Protein AF-A0A0R1M5N2-F1 (afdb_monomer_lite)

Structure (mmCIF, N/CA/C/O backbone):
data_AF-A0A0R1M5N2-F1
#
_entry.id   AF-A0A0R1M5N2-F1
#
loop_
_atom_site.group_PDB
_atom_site.id
_atom_site.type_symbol
_atom_site.label_atom_id
_atom_site.label_alt_id
_atom_site.label_comp_id
_atom_site.label_asym_id
_atom_site.label_entity_id
_atom_site.label_seq_id
_atom_site.pdbx_PDB_ins_code
_atom_site.Cartn_x
_atom_site.Cartn_y
_atom_site.Cartn_z
_atom_site.occupancy
_atom_site.B_iso_or_equiv
_atom_site.auth_seq_id
_atom_site.auth_comp_id
_atom_site.auth_asym_id
_atom_site.auth_atom_id
_atom_site.pdbx_PDB_model_num
ATOM 1 N N . MET A 1 1 ? -22.690 -34.678 -8.146 1.00 35.72 1 MET A N 1
ATOM 2 C CA . MET A 1 1 ? -22.312 -33.398 -7.502 1.00 35.72 1 MET A CA 1
ATOM 3 C C . MET A 1 1 ? -20.879 -33.080 -7.907 1.00 35.72 1 MET A C 1
ATOM 5 O O . MET A 1 1 ? -19.996 -33.859 -7.578 1.00 35.72 1 MET A O 1
ATOM 9 N N . LYS A 1 2 ? -20.642 -32.040 -8.720 1.00 37.97 2 LYS A N 1
ATOM 10 C CA . LYS A 1 2 ? -19.282 -31.678 -9.163 1.00 37.97 2 LYS A CA 1
ATOM 11 C C . LYS A 1 2 ? -18.549 -31.004 -8.000 1.00 37.97 2 LYS A C 1
ATOM 13 O O . LYS A 1 2 ? -19.063 -30.036 -7.449 1.00 37.97 2 LYS A O 1
ATOM 18 N N . GLN A 1 3 ? -17.390 -31.534 -7.614 1.00 35.97 3 GLN A N 1
ATOM 19 C CA . GLN A 1 3 ? -16.541 -30.915 -6.599 1.00 35.97 3 GLN A CA 1
ATOM 20 C C . GLN A 1 3 ? -16.002 -29.584 -7.140 1.00 35.97 3 GLN A C 1
ATOM 22 O O . GLN A 1 3 ? -15.322 -29.551 -8.164 1.00 35.97 3 GLN A O 1
ATOM 27 N N . VAL A 1 4 ? -16.352 -28.482 -6.477 1.00 41.47 4 VAL A N 1
ATOM 28 C CA . VAL A 1 4 ? -15.835 -27.142 -6.776 1.00 41.47 4 VAL A CA 1
ATOM 29 C C . VAL A 1 4 ? -14.417 -27.064 -6.210 1.00 41.47 4 VAL A C 1
ATOM 31 O O . VAL A 1 4 ? -14.224 -27.172 -4.999 1.00 41.47 4 VAL A O 1
ATOM 34 N N . THR A 1 5 ? -13.413 -26.923 -7.075 1.00 45.34 5 THR A N 1
ATOM 35 C CA . THR A 1 5 ? -12.003 -26.835 -6.666 1.00 45.34 5 THR A CA 1
ATOM 36 C C . THR A 1 5 ? -11.725 -25.503 -5.963 1.00 45.34 5 THR A C 1
ATOM 38 O O . THR A 1 5 ? -12.330 -24.478 -6.288 1.00 45.34 5 THR A O 1
ATOM 41 N N . LYS A 1 6 ? -10.784 -25.494 -5.010 1.00 48.31 6 LYS A N 1
ATOM 42 C CA . LYS A 1 6 ? -10.410 -24.310 -4.210 1.00 48.31 6 LYS A CA 1
ATOM 43 C C . LYS A 1 6 ? -10.059 -23.094 -5.087 1.00 48.31 6 LYS A C 1
ATOM 45 O O . LYS A 1 6 ? -10.474 -21.983 -4.779 1.00 48.31 6 LYS A O 1
ATOM 50 N N . GLU A 1 7 ? -9.405 -23.312 -6.228 1.00 46.53 7 GLU A N 1
ATOM 51 C CA . GLU A 1 7 ? -9.083 -22.264 -7.211 1.00 46.53 7 GLU A CA 1
ATOM 52 C C . GLU A 1 7 ? -10.315 -21.670 -7.907 1.00 46.53 7 GLU A C 1
ATOM 54 O O . GLU A 1 7 ? -10.409 -20.452 -8.062 1.00 46.53 7 GLU A O 1
ATOM 59 N N . SER A 1 8 ? -11.297 -22.501 -8.275 1.00 45.59 8 SER A N 1
ATOM 60 C CA . SER A 1 8 ? -12.551 -22.014 -8.870 1.00 45.59 8 SER A CA 1
ATOM 61 C C . SER A 1 8 ? -13.369 -21.178 -7.877 1.00 45.59 8 SER A C 1
ATOM 63 O O . SER A 1 8 ? -13.969 -20.172 -8.258 1.00 45.59 8 SER A O 1
ATOM 65 N N . LYS A 1 9 ? -13.308 -21.526 -6.583 1.00 52.38 9 LYS A N 1
ATOM 66 C CA . LYS A 1 9 ? -13.946 -20.767 -5.503 1.00 52.38 9 LYS A CA 1
ATOM 67 C C . LYS A 1 9 ? -13.282 -19.397 -5.318 1.00 52.38 9 LYS A C 1
ATOM 69 O O . LYS A 1 9 ? -13.987 -18.391 -5.349 1.00 52.38 9 LYS A O 1
ATOM 74 N N . VAL A 1 10 ? -11.947 -19.334 -5.245 1.00 52.69 10 VAL A N 1
ATOM 75 C CA . VAL A 1 10 ? -11.174 -18.076 -5.119 1.00 52.69 10 VAL A CA 1
ATOM 76 C C . VAL A 1 10 ? -11.413 -17.129 -6.302 1.00 52.69 10 VAL A C 1
ATOM 78 O O . VAL A 1 10 ? -11.594 -15.928 -6.097 1.00 52.69 10 VAL A O 1
ATOM 81 N N . LYS A 1 11 ? -11.492 -17.655 -7.534 1.00 54.62 11 LYS A N 1
ATOM 82 C CA . LYS A 1 11 ? -11.811 -16.852 -8.731 1.00 54.62 11 LYS A CA 1
ATOM 83 C C . LYS A 1 11 ? -13.235 -16.269 -8.681 1.00 54.62 11 LYS A C 1
ATOM 85 O O . LYS A 1 11 ? -13.453 -15.146 -9.136 1.00 54.62 11 LYS A O 1
ATOM 90 N N . SER A 1 12 ? -14.193 -16.987 -8.082 1.00 55.06 12 SER A N 1
ATOM 91 C CA . SER A 1 12 ? -15.570 -16.496 -7.907 1.00 55.06 12 SER A CA 1
ATOM 92 C C . SER A 1 12 ? -15.685 -15.398 -6.839 1.00 55.06 12 SER A C 1
ATOM 94 O O . SER A 1 12 ? -16.320 -14.379 -7.092 1.00 55.06 12 SER A O 1
ATOM 96 N N . LEU A 1 13 ? -14.985 -15.526 -5.704 1.00 58.25 13 LEU A N 1
ATOM 97 C CA . LEU A 1 13 ? -15.073 -14.583 -4.575 1.00 58.25 13 LEU A CA 1
ATOM 98 C C . LEU A 1 13 ? -14.531 -13.189 -4.942 1.00 58.25 13 LEU A C 1
ATOM 100 O O . LEU A 1 13 ? -15.102 -12.165 -4.572 1.00 58.25 13 LEU A O 1
ATOM 104 N N . ARG A 1 14 ? -13.481 -13.128 -5.773 1.00 61.88 14 ARG A N 1
ATOM 105 C CA . ARG A 1 14 ? -12.928 -11.851 -6.265 1.00 61.88 14 ARG A CA 1
ATOM 106 C C . ARG A 1 14 ? -13.783 -11.168 -7.334 1.00 61.88 14 ARG A C 1
ATOM 108 O O . ARG A 1 14 ? -13.666 -9.958 -7.530 1.00 61.88 14 ARG A O 1
ATOM 115 N N . THR A 1 15 ? -14.684 -11.907 -7.983 1.00 60.75 15 THR A N 1
ATOM 116 C CA . THR A 1 15 ? -15.662 -11.324 -8.915 1.00 60.75 15 THR A CA 1
ATOM 117 C C . THR A 1 15 ? -16.696 -10.474 -8.171 1.00 60.75 15 THR A C 1
ATOM 119 O O . THR A 1 15 ? -17.151 -9.469 -8.715 1.00 60.75 15 THR A O 1
ATOM 122 N N . GLU A 1 16 ? -17.015 -10.804 -6.916 1.00 66.88 16 GLU A N 1
ATOM 123 C CA . GLU A 1 16 ? -17.948 -10.021 -6.093 1.00 66.88 16 GLU A CA 1
ATOM 124 C C . GLU A 1 16 ? -17.355 -8.666 -5.686 1.00 66.88 16 GLU A C 1
ATOM 126 O O . GLU A 1 16 ? -18.028 -7.642 -5.801 1.00 66.88 16 GLU A O 1
ATOM 131 N N . LEU A 1 17 ? -16.055 -8.609 -5.364 1.00 66.69 17 LEU A N 1
ATOM 132 C CA . LEU A 1 17 ? -15.361 -7.336 -5.118 1.00 66.69 17 LEU A CA 1
ATOM 133 C C . LEU A 1 17 ? -15.452 -6.389 -6.323 1.00 66.69 17 LEU A C 1
ATOM 135 O O . LEU A 1 17 ? -15.629 -5.182 -6.155 1.00 66.69 17 LEU A O 1
ATOM 139 N N . ARG A 1 18 ? -15.390 -6.925 -7.549 1.00 67.62 18 ARG A N 1
ATOM 140 C CA . ARG A 1 18 ? -15.559 -6.127 -8.772 1.00 67.62 18 ARG A CA 1
ATOM 141 C C . ARG A 1 18 ? -16.945 -5.478 -8.861 1.00 67.62 18 ARG A C 1
ATOM 143 O O . ARG A 1 18 ? -17.036 -4.374 -9.390 1.00 67.62 18 ARG A O 1
ATOM 150 N N . LYS A 1 19 ? -18.003 -6.137 -8.370 1.00 65.81 19 LYS A N 1
ATOM 151 C CA . LYS A 1 19 ? -19.383 -5.615 -8.422 1.00 65.81 19 LYS A CA 1
ATOM 152 C C . LYS A 1 19 ? -19.610 -4.453 -7.455 1.00 65.81 19 LYS A C 1
ATOM 154 O O . LYS A 1 19 ? -20.351 -3.541 -7.795 1.00 65.81 19 LYS A O 1
ATOM 159 N N . ILE A 1 20 ? -18.949 -4.472 -6.296 1.00 67.56 20 ILE A N 1
ATOM 160 C CA . ILE A 1 20 ? -19.032 -3.412 -5.276 1.00 67.56 20 ILE A CA 1
ATOM 161 C C . ILE A 1 20 ? -18.494 -2.075 -5.824 1.00 67.56 20 ILE A C 1
ATOM 163 O O . ILE A 1 20 ? -19.078 -1.015 -5.606 1.00 67.56 20 ILE A O 1
ATOM 167 N N . GLY A 1 21 ? -17.404 -2.123 -6.598 1.00 62.66 21 GLY A N 1
ATOM 168 C CA . GLY A 1 21 ? -16.805 -0.942 -7.224 1.00 62.66 21 GLY A CA 1
ATOM 169 C C . GLY A 1 21 ? -15.912 -0.112 -6.288 1.00 62.66 21 GLY A C 1
ATOM 170 O O . GLY A 1 21 ? -15.832 -0.333 -5.083 1.00 62.66 21 GLY A O 1
ATOM 171 N N . SER A 1 22 ? -15.171 0.845 -6.858 1.00 71.06 22 SER A N 1
ATOM 172 C CA . SER A 1 22 ? -14.122 1.608 -6.151 1.00 71.06 22 SER A CA 1
ATOM 173 C C . SER A 1 22 ? -14.573 2.944 -5.550 1.00 71.06 22 SER A C 1
ATOM 175 O O . SER A 1 22 ? -13.778 3.621 -4.894 1.00 71.06 22 SER A O 1
ATOM 177 N N . ASN A 1 23 ? -15.814 3.361 -5.809 1.00 71.12 23 ASN A N 1
ATOM 178 C CA . ASN A 1 23 ? -16.264 4.728 -5.529 1.00 71.12 23 ASN A CA 1
ATOM 179 C C . ASN A 1 23 ? -16.641 4.952 -4.059 1.00 71.12 23 ASN A C 1
ATOM 181 O O . ASN A 1 23 ? -16.420 6.046 -3.537 1.00 71.12 23 ASN A O 1
ATOM 185 N N . ALA A 1 24 ? -17.158 3.929 -3.376 1.00 80.06 24 ALA A N 1
ATOM 186 C CA . ALA A 1 24 ? -17.618 4.029 -1.996 1.00 80.06 24 ALA A CA 1
ATOM 187 C C . ALA A 1 24 ? -16.753 3.206 -1.028 1.00 80.06 24 ALA A C 1
ATOM 189 O O . ALA A 1 24 ? -15.968 2.335 -1.412 1.00 80.06 24 ALA A O 1
ATOM 190 N N . ARG A 1 25 ? -16.846 3.558 0.259 1.00 86.88 25 ARG A N 1
ATOM 191 C CA . ARG A 1 25 ? -16.347 2.720 1.353 1.00 86.88 25 ARG A CA 1
ATOM 192 C C . ARG A 1 25 ? -17.470 1.776 1.751 1.00 86.88 25 ARG A C 1
ATOM 194 O O . ARG A 1 25 ? -18.586 2.244 1.947 1.00 86.88 25 ARG A O 1
ATOM 201 N N . HIS A 1 26 ? -17.138 0.505 1.904 1.00 89.94 26 HIS A N 1
ATOM 202 C CA . HIS A 1 26 ? -18.060 -0.523 2.368 1.00 89.94 26 HIS A CA 1
ATOM 203 C C . HIS A 1 26 ? -17.540 -1.112 3.668 1.00 89.94 26 HIS A C 1
ATOM 205 O O . HIS A 1 26 ? -16.327 -1.097 3.917 1.00 89.94 26 HIS A O 1
ATOM 211 N N . THR A 1 27 ? -18.461 -1.600 4.487 1.00 93.19 27 THR A N 1
ATOM 212 C CA . THR A 1 27 ? -18.145 -2.233 5.761 1.00 93.19 27 THR A CA 1
ATOM 213 C C . THR A 1 27 ? -17.872 -3.714 5.536 1.00 93.19 27 THR A C 1
ATOM 215 O O . THR A 1 27 ? -18.605 -4.404 4.831 1.00 93.19 27 THR A O 1
ATOM 218 N N . PHE A 1 28 ? -16.792 -4.190 6.140 1.00 94.38 28 PHE A N 1
ATOM 219 C CA . PHE A 1 28 ? -16.365 -5.578 6.100 1.00 94.38 28 PHE A CA 1
ATOM 220 C C . PHE A 1 28 ? -16.094 -6.074 7.512 1.00 94.38 28 PHE A C 1
ATOM 222 O O . PHE A 1 28 ? -15.796 -5.289 8.417 1.00 94.38 28 PHE A O 1
ATOM 229 N N . THR A 1 29 ? -16.149 -7.389 7.682 1.00 95.88 29 THR A N 1
ATOM 230 C CA . THR A 1 29 ? -15.705 -8.065 8.902 1.00 95.88 29 THR A CA 1
ATOM 231 C C . THR A 1 29 ? -14.598 -9.057 8.585 1.00 95.88 29 THR A C 1
ATOM 233 O O . THR A 1 29 ? -14.529 -9.569 7.471 1.00 95.88 29 THR A O 1
ATOM 236 N N . GLY A 1 30 ? -13.701 -9.305 9.535 1.00 95.62 30 GLY A N 1
ATOM 237 C CA . GLY A 1 30 ? -12.631 -10.288 9.392 1.00 95.62 30 GLY A CA 1
ATOM 238 C C . GLY A 1 30 ? -12.094 -10.750 10.740 1.00 95.62 30 GLY A C 1
ATOM 239 O O . GLY A 1 30 ? -12.126 -10.002 11.713 1.00 95.62 30 GLY A O 1
ATOM 240 N N . ILE A 1 31 ? -11.596 -11.981 10.790 1.00 96.81 31 ILE A N 1
ATOM 241 C CA . ILE A 1 31 ? -11.063 -12.611 12.002 1.00 96.81 31 ILE A CA 1
ATOM 242 C C . ILE A 1 31 ? -9.568 -12.319 12.095 1.00 96.81 31 ILE A C 1
ATOM 244 O O . ILE A 1 31 ? -8.817 -12.635 11.173 1.00 96.81 31 ILE A O 1
ATOM 248 N N . PHE A 1 32 ? -9.110 -11.729 13.192 1.00 97.06 32 PHE A N 1
ATOM 249 C CA . PHE A 1 32 ? -7.691 -11.455 13.380 1.00 97.06 32 PHE A CA 1
ATOM 250 C C . PHE A 1 32 ? -6.897 -12.737 13.660 1.00 97.06 32 PHE A C 1
ATOM 252 O O . PHE A 1 32 ? -7.221 -13.497 14.568 1.00 97.06 32 PHE A O 1
ATOM 259 N N . GLU A 1 33 ? -5.823 -12.959 12.897 1.00 96.25 33 GLU A N 1
ATOM 260 C CA . GLU A 1 33 ? -4.951 -14.131 13.052 1.00 96.25 33 GLU A CA 1
ATOM 261 C C . GLU A 1 33 ? -3.600 -13.772 13.676 1.00 96.25 33 GLU A C 1
ATOM 263 O O . GLU A 1 33 ? -3.196 -14.368 14.675 1.00 96.25 33 GLU A O 1
ATOM 268 N N . LYS A 1 34 ? -2.867 -12.831 13.064 1.00 95.75 34 LYS A N 1
ATOM 269 C CA . LYS A 1 34 ? -1.527 -12.424 13.517 1.00 95.75 34 LYS A CA 1
ATOM 270 C C . LYS A 1 34 ? -1.073 -11.097 12.922 1.00 95.75 34 LYS A C 1
ATOM 272 O O . LYS A 1 34 ? -1.596 -10.645 11.903 1.00 95.75 34 LYS A O 1
ATOM 277 N N . THR A 1 35 ? -0.049 -10.506 13.528 1.00 96.12 35 THR A N 1
ATOM 278 C CA . THR A 1 35 ? 0.704 -9.383 12.960 1.00 96.12 35 THR A CA 1
ATOM 279 C C . THR A 1 35 ? 1.984 -9.865 12.271 1.00 96.12 35 THR A C 1
ATOM 281 O O . THR A 1 35 ? 2.431 -10.998 12.454 1.00 96.12 35 THR A O 1
ATOM 284 N N . GLY A 1 36 ? 2.559 -9.015 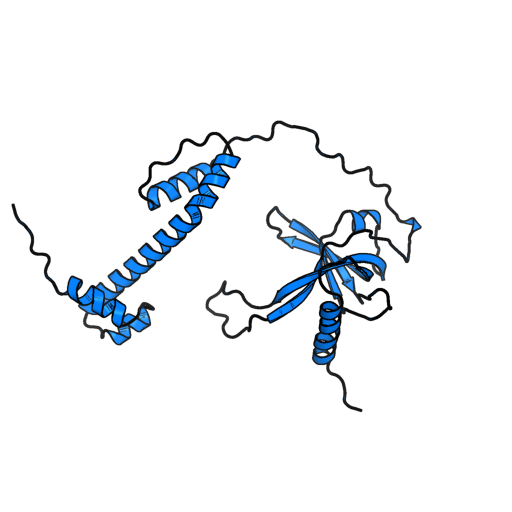11.427 1.00 94.25 36 GLY A N 1
ATOM 285 C CA . GLY A 1 36 ? 3.816 -9.270 10.726 1.00 94.25 36 GLY A CA 1
ATOM 286 C C . GLY A 1 36 ? 4.500 -7.972 10.318 1.00 94.25 36 GLY A C 1
ATOM 287 O O . GLY A 1 36 ? 3.986 -6.887 10.586 1.00 94.25 36 GLY A O 1
ATOM 288 N N . TRP A 1 37 ? 5.625 -8.072 9.619 1.00 93.94 37 TRP A N 1
ATOM 289 C CA . TRP A 1 37 ? 6.396 -6.924 9.140 1.00 93.94 37 TRP A CA 1
ATOM 290 C C . TRP A 1 37 ? 6.704 -7.083 7.656 1.00 93.94 37 TRP A C 1
ATOM 292 O O . TRP A 1 37 ? 6.866 -8.200 7.168 1.00 93.94 37 TRP A O 1
ATOM 302 N N . LYS A 1 38 ? 6.774 -5.962 6.942 1.00 88.88 38 LYS A N 1
ATOM 303 C CA . LYS A 1 38 ? 7.268 -5.905 5.564 1.00 88.88 38 LYS A CA 1
ATOM 304 C C . LYS A 1 38 ? 8.166 -4.695 5.375 1.00 88.88 38 LYS A C 1
ATOM 306 O O . LYS A 1 38 ? 7.972 -3.682 6.049 1.00 88.88 38 LYS A O 1
ATOM 311 N N . ASP A 1 39 ? 9.055 -4.763 4.399 1.00 83.94 39 ASP A N 1
ATOM 312 C CA . ASP A 1 39 ? 9.835 -3.604 3.986 1.00 83.94 39 ASP A CA 1
ATOM 313 C C . ASP A 1 39 ? 8.933 -2.614 3.244 1.00 83.94 39 ASP A C 1
ATOM 315 O O . ASP A 1 39 ? 8.270 -2.936 2.254 1.00 83.94 39 ASP A O 1
ATOM 319 N N . GLY A 1 40 ? 8.838 -1.400 3.777 1.00 79.94 40 GLY A N 1
ATOM 320 C CA . GLY A 1 40 ? 8.200 -0.268 3.127 1.00 79.94 40 GLY A CA 1
ATOM 321 C C . GLY A 1 40 ? 9.239 0.703 2.581 1.00 79.94 40 GLY A C 1
ATOM 322 O O . GLY A 1 40 ? 10.392 0.715 2.998 1.00 79.94 40 GLY A O 1
ATOM 323 N N . TYR A 1 41 ? 8.801 1.592 1.689 1.00 74.06 41 TYR A N 1
ATOM 324 C CA . TYR A 1 41 ? 9.663 2.605 1.066 1.00 74.06 41 TYR A CA 1
ATOM 325 C C . TYR A 1 41 ? 10.422 3.496 2.073 1.00 74.06 41 TYR A C 1
ATOM 327 O O . TYR A 1 41 ? 11.514 3.962 1.780 1.00 74.06 41 TYR A O 1
ATOM 335 N N . ARG A 1 42 ? 9.852 3.734 3.265 1.00 77.88 42 ARG A N 1
ATOM 336 C CA . ARG A 1 42 ? 10.453 4.559 4.334 1.00 77.88 42 ARG A CA 1
ATOM 337 C C . ARG A 1 42 ? 10.957 3.750 5.538 1.00 77.88 42 ARG A C 1
ATOM 339 O O . ARG A 1 42 ? 11.225 4.341 6.576 1.00 77.88 42 ARG A O 1
ATOM 346 N N . GLY A 1 43 ? 11.035 2.425 5.426 1.00 82.00 43 GLY A N 1
ATOM 347 C CA . GLY A 1 43 ? 11.379 1.529 6.532 1.00 82.00 43 GLY A CA 1
ATOM 348 C C . GLY A 1 43 ? 10.338 0.437 6.756 1.00 82.00 43 GLY A C 1
ATOM 349 O O . GLY A 1 43 ? 9.364 0.322 6.006 1.00 82.00 43 GLY A O 1
ATOM 350 N N . SER A 1 44 ? 10.553 -0.383 7.783 1.00 87.50 44 SER A N 1
ATOM 351 C CA . SER A 1 44 ? 9.683 -1.513 8.099 1.00 87.50 44 SER A CA 1
ATOM 352 C C . SER A 1 44 ? 8.273 -1.044 8.477 1.00 87.50 44 SER A C 1
ATOM 354 O O . SER A 1 44 ? 8.069 -0.118 9.259 1.00 87.50 44 SER A O 1
ATOM 356 N N . VAL A 1 45 ? 7.268 -1.685 7.886 1.00 90.25 45 VAL A N 1
ATOM 357 C CA . VAL A 1 45 ? 5.852 -1.393 8.114 1.00 90.25 45 VAL A CA 1
ATOM 358 C C . VAL A 1 45 ? 5.208 -2.611 8.753 1.00 90.25 45 VAL A C 1
ATOM 360 O O . VAL A 1 45 ? 5.223 -3.705 8.182 1.00 90.25 45 VAL A O 1
ATOM 363 N N . GLN A 1 46 ? 4.604 -2.415 9.923 1.00 93.75 46 GLN A N 1
ATOM 364 C CA . GLN A 1 46 ? 3.830 -3.454 10.587 1.00 93.75 46 GLN A CA 1
ATOM 365 C C . GLN A 1 46 ? 2.548 -3.756 9.797 1.00 93.75 46 GLN A C 1
ATOM 367 O O . GLN A 1 46 ? 1.920 -2.880 9.193 1.00 93.75 46 GLN A O 1
ATOM 372 N N . THR A 1 47 ? 2.150 -5.021 9.785 1.00 94.75 47 THR A N 1
ATOM 373 C CA . THR A 1 47 ? 1.005 -5.547 9.039 1.00 94.75 47 THR A CA 1
ATOM 374 C C . THR A 1 47 ? 0.129 -6.425 9.925 1.00 94.75 47 THR A C 1
ATOM 376 O O . THR A 1 47 ? 0.584 -6.942 10.944 1.00 94.75 47 THR A O 1
ATOM 379 N N . ILE A 1 48 ? -1.133 -6.584 9.530 1.00 95.88 48 ILE A N 1
ATOM 380 C CA . ILE A 1 48 ? -2.139 -7.422 10.186 1.00 95.88 48 ILE A CA 1
ATOM 381 C C . ILE A 1 48 ? -2.739 -8.399 9.175 1.00 95.88 48 ILE A C 1
ATOM 383 O O . ILE A 1 48 ? -3.083 -7.995 8.062 1.00 95.88 48 ILE A O 1
ATOM 387 N N . LEU A 1 49 ? -2.858 -9.670 9.558 1.00 95.94 49 LEU A N 1
ATOM 388 C CA . LEU A 1 49 ? -3.541 -10.709 8.795 1.00 95.94 49 LEU A CA 1
ATOM 389 C C . LEU A 1 49 ? -4.949 -10.906 9.344 1.00 95.94 49 LEU A C 1
ATOM 391 O O . LEU A 1 49 ? -5.115 -11.275 10.510 1.00 95.94 49 LEU A O 1
ATOM 395 N N . LEU A 1 50 ? -5.936 -10.706 8.475 1.00 95.75 50 LEU A N 1
ATOM 396 C CA . LEU A 1 50 ? -7.335 -11.010 8.742 1.00 95.75 50 LEU A CA 1
ATOM 397 C C . LEU A 1 50 ? -7.779 -12.197 7.878 1.00 95.75 50 LEU A C 1
ATOM 399 O O . LEU A 1 50 ? -7.397 -12.282 6.710 1.00 95.75 50 LEU A O 1
ATOM 403 N N . LEU A 1 51 ? -8.568 -13.100 8.451 1.00 94.62 51 LEU A N 1
ATOM 404 C CA . LEU A 1 51 ? -9.141 -14.286 7.814 1.00 94.62 51 LEU A CA 1
ATOM 405 C C . LEU A 1 51 ? -10.654 -14.129 7.641 1.00 94.62 51 LEU A C 1
ATOM 407 O O . LEU A 1 51 ? -11.273 -13.320 8.328 1.00 94.62 51 LEU A O 1
ATOM 411 N N . ASP A 1 52 ? -11.235 -14.938 6.755 1.00 92.62 52 ASP A N 1
ATOM 412 C CA . ASP A 1 52 ? -12.682 -15.056 6.534 1.00 92.62 52 ASP A CA 1
ATOM 413 C C . ASP A 1 52 ? -13.361 -13.687 6.360 1.00 92.62 52 ASP A C 1
ATOM 415 O O . ASP A 1 52 ? -14.264 -13.310 7.109 1.00 92.62 52 ASP A O 1
ATOM 419 N N . ILE A 1 53 ? -12.858 -12.900 5.402 1.00 91.62 53 ILE A N 1
ATOM 420 C CA . ILE A 1 53 ? -13.331 -11.532 5.196 1.00 91.62 53 ILE A CA 1
ATOM 421 C C . ILE A 1 53 ? -14.722 -11.577 4.585 1.00 91.62 53 ILE A C 1
ATOM 423 O O . ILE A 1 53 ? -14.887 -12.137 3.499 1.00 91.62 53 ILE A O 1
ATOM 427 N N . LYS A 1 54 ? -15.690 -10.941 5.240 1.00 92.44 54 LYS A N 1
ATOM 428 C CA . LYS A 1 54 ? -17.094 -10.891 4.817 1.00 92.44 54 LYS A CA 1
ATOM 429 C C . LYS A 1 54 ? -17.552 -9.469 4.539 1.00 92.44 54 LYS A C 1
ATOM 431 O O . LYS A 1 54 ? -17.072 -8.533 5.177 1.00 92.44 54 LYS A O 1
ATOM 436 N N . ASP A 1 55 ? -18.467 -9.319 3.589 1.00 90.19 55 ASP A N 1
ATOM 437 C CA . ASP A 1 55 ? -19.168 -8.062 3.319 1.00 90.19 55 ASP A CA 1
ATOM 438 C C . ASP A 1 55 ? -20.299 -7.791 4.332 1.00 90.19 55 ASP A C 1
ATOM 440 O O . ASP A 1 55 ? -20.534 -8.563 5.266 1.00 90.19 55 ASP A O 1
ATOM 444 N N . GLU A 1 56 ? -21.013 -6.683 4.136 1.00 87.81 56 GLU A N 1
ATOM 445 C CA . GLU A 1 56 ? -22.173 -6.271 4.938 1.00 87.81 56 GLU A CA 1
ATOM 446 C C . GLU A 1 56 ? -23.353 -7.260 4.900 1.00 87.81 56 GLU A C 1
ATOM 448 O O . GLU A 1 56 ? -24.207 -7.243 5.784 1.00 87.81 56 GLU A O 1
ATOM 453 N N . HIS A 1 57 ? -23.384 -8.157 3.912 1.00 85.00 57 HIS A N 1
ATOM 454 C CA . HIS A 1 57 ? -24.383 -9.214 3.770 1.00 85.00 57 HIS A CA 1
ATOM 455 C C . HIS A 1 57 ? -23.905 -10.560 4.341 1.00 85.00 57 HIS A C 1
ATOM 457 O O . HIS A 1 57 ? -24.611 -11.563 4.232 1.00 85.00 57 HIS A O 1
ATOM 463 N N . GLY A 1 58 ? -22.712 -10.607 4.945 1.00 83.81 58 GLY A N 1
ATOM 464 C CA . GLY A 1 58 ? -22.113 -11.825 5.489 1.00 83.81 58 GLY A CA 1
ATOM 465 C C . GLY A 1 58 ? -21.520 -12.759 4.429 1.00 83.81 58 GLY A C 1
ATOM 466 O O . GLY A 1 58 ? -21.138 -13.886 4.756 1.00 83.81 58 GLY A O 1
ATOM 467 N N . GLN A 1 59 ? -21.421 -12.322 3.172 1.00 85.81 59 GLN A N 1
ATOM 468 C CA . GLN A 1 59 ? -20.809 -13.098 2.100 1.00 85.81 59 GLN A CA 1
ATOM 469 C C . GLN A 1 59 ? -19.292 -12.998 2.194 1.00 85.81 59 GLN A C 1
ATOM 471 O O . GLN A 1 59 ? -18.728 -11.906 2.250 1.00 85.81 59 GLN A O 1
ATOM 476 N N . VAL A 1 60 ? -18.620 -14.148 2.181 1.00 86.50 60 VAL A N 1
ATOM 477 C CA . VAL A 1 60 ? -17.156 -14.196 2.156 1.00 86.50 60 VAL A CA 1
ATOM 478 C C . VAL A 1 60 ? -16.671 -13.584 0.842 1.00 86.50 60 VAL A C 1
ATOM 480 O O . VAL A 1 60 ? -17.069 -14.027 -0.229 1.00 86.50 60 VAL A O 1
ATOM 483 N N . VAL A 1 61 ? -15.804 -12.578 0.919 1.00 85.75 61 VAL A N 1
ATOM 484 C CA . VAL A 1 61 ? -15.197 -11.906 -0.242 1.00 85.75 61 VAL A CA 1
ATOM 485 C C . VAL A 1 61 ? -13.746 -12.330 -0.465 1.00 85.75 61 VAL A C 1
ATOM 487 O O . VAL A 1 61 ? -13.253 -12.300 -1.591 1.00 85.75 61 VAL A O 1
ATOM 490 N N . THR A 1 62 ? -13.036 -12.742 0.590 1.00 84.62 62 THR A N 1
ATOM 491 C CA . THR A 1 62 ? -11.688 -13.320 0.486 1.00 84.62 62 THR A CA 1
ATOM 492 C C . THR A 1 62 ? -11.354 -14.154 1.721 1.00 84.62 62 THR A C 1
ATOM 494 O O . THR A 1 62 ? -11.715 -13.790 2.836 1.00 84.62 62 THR A O 1
ATOM 497 N N . ASP A 1 63 ? -10.621 -15.254 1.530 1.00 86.50 63 ASP A N 1
ATOM 498 C CA . ASP A 1 63 ? -10.245 -16.166 2.621 1.00 86.50 63 ASP A CA 1
ATOM 499 C C . ASP A 1 63 ? -9.307 -15.503 3.635 1.00 86.50 63 ASP A C 1
ATOM 501 O O . ASP A 1 63 ? -9.372 -15.774 4.830 1.00 86.50 63 ASP A O 1
ATOM 505 N N . HIS A 1 64 ? -8.390 -14.667 3.149 1.00 89.06 64 HIS A N 1
ATOM 506 C CA . HIS A 1 64 ? -7.452 -13.928 3.978 1.00 89.06 64 HIS A CA 1
ATOM 507 C C . HIS A 1 64 ? -6.988 -12.657 3.276 1.00 89.06 64 HIS A C 1
ATOM 509 O O . HIS A 1 64 ? -6.979 -12.579 2.041 1.00 89.06 64 HIS A O 1
ATOM 515 N N . LEU A 1 65 ? -6.592 -11.655 4.058 1.00 90.62 65 LEU A N 1
ATOM 516 C CA . LEU A 1 65 ? -6.026 -10.422 3.539 1.00 90.62 65 LEU A CA 1
ATOM 517 C C . LEU A 1 65 ? -5.060 -9.780 4.534 1.00 90.62 65 LEU A C 1
ATOM 519 O O . LEU A 1 65 ? -5.341 -9.669 5.727 1.00 90.62 65 LEU A O 1
ATOM 523 N N . TRP A 1 66 ? -3.926 -9.326 4.006 1.00 92.50 66 TRP A N 1
ATOM 524 C CA . TRP A 1 66 ? -2.954 -8.535 4.745 1.00 92.50 66 TRP A CA 1
ATOM 525 C C . TRP A 1 66 ? -3.248 -7.044 4.593 1.00 92.50 66 TRP A C 1
ATOM 527 O O . TRP A 1 66 ? -3.342 -6.531 3.475 1.00 92.50 66 TRP A O 1
ATOM 537 N N . PHE A 1 67 ? -3.308 -6.335 5.716 1.00 92.38 67 PHE A N 1
ATOM 538 C CA . PHE A 1 67 ? -3.373 -4.878 5.761 1.00 92.38 67 PHE A CA 1
ATOM 539 C C . PHE A 1 67 ? -2.132 -4.299 6.433 1.00 92.38 67 PHE A C 1
ATOM 541 O O . PHE A 1 67 ? -1.448 -4.974 7.198 1.00 92.38 67 PHE A O 1
ATOM 548 N N . ASN A 1 68 ? -1.850 -3.021 6.178 1.00 93.06 68 ASN A N 1
ATOM 549 C CA . ASN A 1 68 ? -0.951 -2.275 7.055 1.00 93.06 68 ASN A CA 1
ATOM 550 C C . ASN A 1 68 ? -1.622 -2.140 8.431 1.00 93.06 68 ASN A C 1
ATOM 552 O O . ASN A 1 68 ? -2.827 -1.885 8.499 1.00 93.06 68 ASN A O 1
ATOM 556 N N . PHE A 1 69 ? -0.844 -2.280 9.502 1.00 92.19 69 PHE A N 1
ATOM 557 C CA . PHE A 1 69 ? -1.315 -2.092 10.869 1.00 92.19 69 PHE A CA 1
ATOM 558 C C . PHE A 1 69 ? -1.530 -0.592 11.114 1.00 92.19 69 PHE A C 1
ATOM 560 O O . PHE A 1 69 ? -0.600 0.161 11.386 1.00 92.19 69 PHE A O 1
ATOM 567 N N . THR A 1 70 ? -2.753 -0.121 10.876 1.00 91.94 70 THR A N 1
ATOM 568 C CA . THR A 1 70 ? -3.146 1.273 11.095 1.00 91.94 70 THR A CA 1
ATOM 569 C C . THR A 1 70 ? -3.443 1.526 12.569 1.00 91.94 70 THR A C 1
ATOM 571 O O . THR A 1 70 ? -3.800 0.612 13.309 1.00 91.94 70 THR A O 1
ATOM 574 N N . ARG A 1 71 ? -3.428 2.800 12.969 1.00 89.56 71 ARG A N 1
ATOM 575 C CA . ARG A 1 71 ? -3.861 3.226 14.305 1.00 89.56 71 ARG A CA 1
ATOM 576 C C . ARG A 1 71 ? -5.273 2.749 14.675 1.00 89.56 71 ARG A C 1
ATOM 578 O O . ARG A 1 71 ? -5.557 2.540 15.841 1.00 89.56 71 ARG A O 1
ATOM 585 N N . GLY A 1 72 ? -6.158 2.544 13.695 1.00 91.50 72 GLY A N 1
ATOM 586 C CA . GLY A 1 72 ? -7.479 1.964 13.958 1.00 91.50 72 GLY A CA 1
ATOM 587 C C . GLY A 1 72 ? -7.392 0.538 14.509 1.00 91.50 72 GLY A C 1
ATOM 588 O O . GLY A 1 72 ? -8.117 0.203 15.437 1.00 91.50 72 GLY A O 1
ATOM 589 N N . PHE A 1 73 ? -6.480 -0.282 13.979 1.00 93.75 73 PHE A N 1
ATOM 590 C CA . PHE A 1 73 ? -6.226 -1.621 14.516 1.00 93.75 73 PHE A CA 1
ATOM 591 C C . PHE A 1 73 ? -5.538 -1.576 15.878 1.00 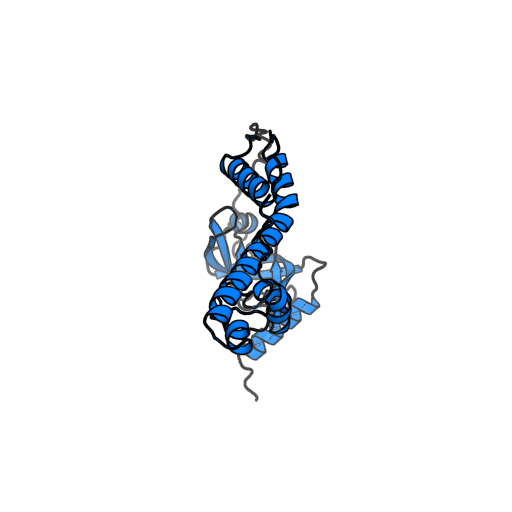93.75 73 PHE A C 1
ATOM 593 O O . PHE A 1 73 ? -5.837 -2.407 16.723 1.00 93.75 73 PHE A O 1
ATOM 600 N N . GLU A 1 74 ? -4.666 -0.596 16.104 1.00 93.19 74 GLU A N 1
ATOM 601 C CA . GLU A 1 74 ? -4.032 -0.383 17.405 1.00 93.19 74 GLU A CA 1
ATOM 602 C C . GLU A 1 74 ? -5.072 -0.067 18.485 1.00 93.19 74 GLU A C 1
ATOM 604 O O . GLU A 1 74 ? -5.153 -0.771 19.484 1.00 93.19 74 GLU A O 1
ATOM 609 N N . VAL A 1 75 ? -5.943 0.917 18.230 1.00 92.38 75 VAL A N 1
ATOM 610 C CA . VAL A 1 75 ? -7.048 1.288 19.127 1.00 92.38 75 VAL A CA 1
ATOM 611 C C . VAL A 1 75 ? -7.971 0.098 19.387 1.00 92.38 75 VAL A C 1
ATOM 613 O O . VAL A 1 75 ? -8.381 -0.108 20.521 1.00 92.38 75 VAL A O 1
ATOM 616 N N . ALA A 1 76 ? -8.281 -0.704 18.365 1.00 92.25 76 ALA A N 1
ATOM 617 C CA . ALA A 1 76 ? -9.145 -1.877 18.503 1.00 92.25 76 ALA A CA 1
ATOM 618 C C . ALA A 1 76 ? -8.515 -3.035 19.306 1.00 92.25 76 ALA A C 1
ATOM 620 O O . ALA A 1 76 ? -9.236 -3.960 19.681 1.00 92.25 76 ALA A O 1
ATOM 621 N N . ASN A 1 77 ? -7.197 -2.995 19.539 1.00 94.12 77 ASN A N 1
ATOM 622 C CA . ASN A 1 77 ? -6.433 -3.941 20.358 1.00 94.12 77 ASN A CA 1
ATOM 623 C C . ASN A 1 77 ? -6.814 -5.425 20.158 1.00 94.12 77 ASN A C 1
ATOM 625 O O . ASN A 1 77 ? -7.228 -6.100 21.107 1.00 94.12 77 ASN A O 1
ATOM 629 N N . PRO A 1 78 ? -6.751 -5.942 18.915 1.00 94.19 78 PRO A N 1
ATOM 630 C CA . PRO A 1 78 ? -7.257 -7.269 18.610 1.00 94.19 78 PRO A CA 1
ATOM 631 C C . PRO A 1 78 ? -6.349 -8.376 19.151 1.00 94.19 78 PRO A C 1
ATOM 633 O O . PRO A 1 78 ? -5.123 -8.312 19.041 1.00 94.19 78 PRO A O 1
ATOM 636 N N . MET A 1 79 ? -6.966 -9.443 19.653 1.00 94.44 79 MET A N 1
ATOM 637 C CA . MET A 1 79 ? -6.314 -10.709 19.992 1.00 94.44 79 MET A CA 1
ATOM 638 C C . MET A 1 79 ? -6.710 -11.804 19.007 1.00 94.44 79 MET A C 1
ATOM 640 O O . MET A 1 79 ? -7.778 -11.755 18.400 1.00 94.44 79 MET A O 1
ATOM 644 N N . LYS A 1 80 ? -5.821 -12.779 18.790 1.00 96.12 80 LYS A N 1
ATOM 645 C CA . LYS A 1 80 ? -6.046 -13.847 17.808 1.00 96.12 80 LYS A CA 1
ATOM 646 C C . LYS A 1 80 ? -7.419 -14.503 18.026 1.00 96.12 80 LYS A C 1
ATOM 648 O O . LYS A 1 80 ? -7.687 -15.006 19.112 1.00 96.12 80 LYS A O 1
ATOM 653 N N . GLY A 1 81 ? -8.237 -14.529 16.977 1.00 95.00 81 GLY A N 1
ATOM 654 C CA . GLY A 1 81 ? -9.618 -15.014 16.993 1.00 95.00 81 GLY A CA 1
ATOM 655 C C . GLY A 1 81 ? -10.684 -13.915 17.074 1.00 95.00 81 GLY A C 1
ATOM 656 O O . GLY A 1 81 ? -11.843 -14.200 16.778 1.00 95.00 81 GLY A O 1
ATOM 657 N N . ASP A 1 82 ? -10.317 -12.675 17.407 1.00 95.81 82 ASP A N 1
ATOM 658 C CA . ASP A 1 82 ? -11.260 -11.556 17.495 1.00 95.81 82 ASP A CA 1
ATOM 659 C C . ASP A 1 82 ? -11.828 -11.189 16.117 1.00 95.81 82 ASP A C 1
ATOM 661 O O . ASP A 1 82 ? -11.113 -11.148 15.109 1.00 95.81 82 ASP A O 1
ATOM 665 N N . VAL A 1 83 ? -13.120 -10.864 16.079 1.00 96.62 83 VAL A N 1
ATOM 666 C CA . VAL A 1 83 ? -13.811 -10.380 14.883 1.00 96.62 83 VAL A CA 1
ATOM 667 C C . VAL A 1 83 ? -13.725 -8.861 14.838 1.00 96.62 83 VAL A C 1
ATOM 669 O O . VAL A 1 83 ? -14.242 -8.157 15.704 1.00 96.62 83 VAL A O 1
ATOM 672 N N . LEU A 1 84 ? -13.100 -8.350 13.785 1.00 96.38 84 LEU A N 1
ATOM 673 C CA . LEU A 1 84 ? -12.940 -6.926 13.543 1.00 96.38 84 LEU A CA 1
ATOM 674 C C . LEU A 1 84 ? -13.870 -6.466 12.430 1.00 96.38 84 LEU A C 1
ATOM 676 O O . LEU A 1 84 ? -13.864 -7.037 11.341 1.00 96.38 84 LEU A O 1
ATOM 680 N N . GLN A 1 85 ? -14.606 -5.389 12.680 1.00 96.38 85 GLN A N 1
ATOM 681 C CA . GLN A 1 85 ? -15.319 -4.631 11.660 1.00 96.38 85 GLN A CA 1
ATOM 682 C C . GLN A 1 85 ? -14.445 -3.481 11.166 1.00 96.38 85 GLN A C 1
ATOM 684 O O . GLN A 1 85 ? -13.778 -2.829 11.966 1.00 96.38 85 GLN A O 1
ATOM 689 N N . PHE A 1 86 ? -14.451 -3.203 9.865 1.00 95.56 86 PHE A N 1
ATOM 690 C CA . PHE A 1 86 ? -13.737 -2.068 9.286 1.00 95.56 86 PHE A CA 1
ATOM 691 C C . PHE A 1 86 ? -14.361 -1.607 7.964 1.00 95.56 86 PHE A C 1
ATOM 693 O O . PHE A 1 86 ? -14.883 -2.402 7.189 1.00 95.56 86 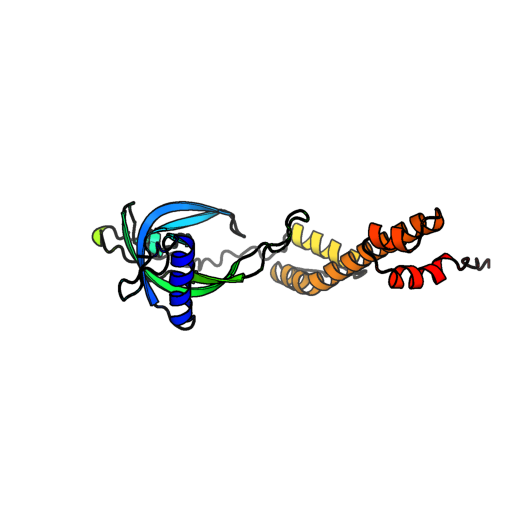PHE A O 1
ATOM 700 N N . ASP A 1 87 ? -14.224 -0.318 7.661 1.00 93.62 87 ASP A N 1
ATOM 701 C CA . ASP A 1 87 ? -14.606 0.264 6.375 1.00 93.62 87 ASP A CA 1
ATOM 702 C C . ASP A 1 87 ? -13.404 0.278 5.421 1.00 93.62 87 ASP A C 1
ATOM 704 O O . ASP A 1 87 ? -12.390 0.931 5.700 1.00 93.62 87 ASP A O 1
ATOM 708 N N . ALA A 1 88 ? -13.520 -0.355 4.254 1.00 91.56 88 ALA A N 1
ATOM 709 C CA . ALA A 1 88 ? -12.476 -0.373 3.226 1.00 91.56 88 ALA A CA 1
ATOM 710 C C . ALA A 1 88 ? -13.008 0.034 1.845 1.00 91.56 88 ALA A C 1
ATOM 712 O O . ALA A 1 88 ? -14.212 0.063 1.598 1.00 91.56 88 ALA A O 1
ATOM 713 N N . ARG A 1 89 ? -12.092 0.375 0.930 1.00 89.75 89 ARG A N 1
ATOM 714 C CA . ARG A 1 89 ? -12.406 0.598 -0.490 1.00 89.75 89 ARG A CA 1
ATOM 715 C C . ARG A 1 89 ? -11.912 -0.565 -1.327 1.00 89.75 89 ARG A C 1
ATOM 717 O O . ARG A 1 89 ? -10.787 -1.025 -1.121 1.00 89.75 89 ARG A O 1
ATOM 724 N N . VAL A 1 90 ? -12.689 -0.966 -2.327 1.00 86.56 90 VAL A N 1
ATOM 725 C CA . VAL A 1 90 ? -12.185 -1.864 -3.366 1.00 86.56 90 VAL A CA 1
ATOM 726 C C . VAL A 1 90 ? -11.219 -1.091 -4.263 1.00 86.56 90 VAL A C 1
ATOM 728 O O . VAL A 1 90 ? -11.444 0.061 -4.632 1.00 86.56 90 VAL A O 1
ATOM 731 N N . SER A 1 91 ? -10.085 -1.695 -4.586 1.00 81.44 91 SER A N 1
ATOM 732 C CA . SER A 1 91 ? -9.068 -1.126 -5.465 1.00 81.44 91 SER A CA 1
ATOM 733 C C . SER A 1 91 ? -8.550 -2.193 -6.410 1.00 81.44 91 SER A C 1
ATOM 735 O O . SER A 1 91 ? -8.372 -3.341 -6.010 1.00 81.44 91 SER A O 1
ATOM 737 N N . LYS A 1 92 ? -8.271 -1.802 -7.652 1.00 81.31 92 LYS A N 1
ATOM 738 C CA . LYS A 1 92 ? -7.591 -2.672 -8.608 1.00 81.31 92 LYS A CA 1
ATOM 739 C C . LYS A 1 92 ? -6.125 -2.849 -8.211 1.00 81.31 92 LYS A C 1
ATOM 741 O O . LYS A 1 92 ? -5.493 -1.932 -7.678 1.00 81.31 92 LYS A O 1
ATOM 746 N N . TYR A 1 93 ? -5.588 -4.030 -8.459 1.00 78.75 93 TYR A N 1
ATOM 747 C CA . TYR A 1 93 ? -4.175 -4.348 -8.341 1.00 78.75 93 TYR A CA 1
ATOM 748 C C . TYR A 1 93 ? -3.785 -5.244 -9.508 1.00 78.75 93 TYR A C 1
ATOM 750 O O . TYR A 1 93 ? -4.500 -6.174 -9.852 1.00 78.75 93 TYR A O 1
ATOM 758 N N . ILE A 1 94 ? -2.643 -4.947 -10.110 1.00 73.94 94 ILE A N 1
ATOM 759 C CA . ILE A 1 94 ? -2.110 -5.725 -11.215 1.00 73.94 94 ILE A CA 1
ATOM 760 C C . ILE A 1 94 ? -1.252 -6.845 -10.628 1.00 73.94 94 ILE A C 1
ATOM 762 O O . ILE A 1 94 ? -0.203 -6.579 -10.040 1.00 73.94 94 ILE A O 1
ATOM 766 N N . LYS A 1 95 ? -1.709 -8.087 -10.768 1.00 73.81 95 LYS A N 1
ATOM 767 C CA . LYS A 1 95 ? -0.989 -9.288 -10.357 1.00 73.81 95 LYS A CA 1
ATOM 768 C C . LYS A 1 95 ? -0.154 -9.793 -11.528 1.00 73.81 95 LYS A C 1
ATOM 770 O O . LYS A 1 95 ? -0.654 -9.923 -12.634 1.00 73.81 95 LYS A O 1
ATOM 775 N N . GLY A 1 96 ? 1.105 -10.116 -11.280 1.00 65.75 96 GLY A N 1
ATOM 776 C CA . GLY A 1 96 ? 1.992 -10.655 -12.305 1.00 65.75 96 GLY A CA 1
ATOM 777 C C . GLY A 1 96 ? 3.433 -10.256 -12.050 1.00 65.75 96 GLY A C 1
ATOM 778 O O . GLY A 1 96 ? 3.712 -9.343 -11.270 1.00 65.75 96 GLY A O 1
ATOM 779 N N . TYR A 1 97 ? 4.347 -10.974 -12.685 1.00 64.12 97 TYR A N 1
ATOM 780 C CA . TYR A 1 97 ? 5.763 -10.667 -12.620 1.00 64.12 97 TYR A CA 1
ATOM 781 C C . TYR A 1 97 ? 6.076 -9.475 -13.534 1.00 64.12 97 TYR A C 1
ATOM 783 O O . TYR A 1 97 ? 5.860 -9.561 -14.736 1.00 64.12 97 TYR A O 1
ATOM 791 N N . MET A 1 98 ? 6.552 -8.359 -12.971 1.00 63.22 98 MET A N 1
ATOM 792 C CA . MET A 1 98 ? 6.817 -7.115 -13.719 1.00 63.22 98 MET A CA 1
ATOM 793 C C . MET A 1 98 ? 8.254 -7.004 -14.271 1.00 63.22 98 MET A C 1
ATOM 795 O O . MET A 1 98 ? 8.666 -5.913 -14.643 1.00 63.22 98 MET A O 1
ATOM 799 N N . GLY A 1 99 ? 9.003 -8.112 -14.353 1.00 55.25 99 GLY A N 1
ATOM 800 C CA . GLY A 1 99 ? 10.250 -8.164 -15.134 1.00 55.25 99 GLY A CA 1
ATOM 801 C C . GLY A 1 99 ? 11.520 -7.675 -14.429 1.00 55.25 99 GLY A C 1
ATOM 802 O O . GLY A 1 99 ? 12.325 -6.998 -15.047 1.00 55.25 99 GLY A O 1
ATOM 803 N N . TYR A 1 100 ? 11.724 -8.007 -13.149 1.00 56.59 100 TYR A N 1
ATOM 804 C CA . TYR A 1 100 ? 12.959 -7.649 -12.416 1.00 56.59 100 TYR A CA 1
ATOM 805 C C . TYR A 1 100 ? 14.081 -8.706 -12.489 1.00 56.59 100 TYR A C 1
ATOM 807 O O . TYR A 1 100 ? 15.113 -8.559 -11.840 1.00 56.59 100 TYR A O 1
ATOM 815 N N . ARG A 1 101 ? 13.867 -9.803 -13.211 1.00 54.12 101 ARG A N 1
ATOM 816 C CA . ARG A 1 101 ? 14.776 -10.936 -13.381 1.00 54.12 101 ARG A CA 1
ATOM 817 C C . ARG A 1 101 ? 14.496 -11.538 -14.744 1.00 54.12 101 ARG A C 1
ATOM 819 O O . ARG A 1 101 ? 13.344 -11.829 -15.076 1.00 54.12 101 ARG A O 1
ATOM 826 N N . ASP A 1 102 ? 15.568 -11.743 -15.486 1.00 56.00 102 ASP A N 1
ATOM 827 C CA . ASP A 1 102 ? 15.533 -12.175 -16.880 1.00 56.00 102 ASP A CA 1
ATOM 828 C C . ASP A 1 102 ? 15.275 -13.684 -17.042 1.00 56.00 102 ASP A C 1
ATOM 830 O O . ASP A 1 102 ? 15.207 -14.183 -18.160 1.00 56.00 102 ASP A O 1
ATOM 834 N N . ASP A 1 103 ? 15.126 -14.426 -15.938 1.00 62.44 103 ASP A N 1
ATOM 835 C CA . ASP A 1 103 ? 14.894 -15.875 -15.902 1.00 62.44 103 ASP A CA 1
ATOM 836 C C . ASP A 1 103 ? 13.407 -16.264 -15.783 1.00 62.44 103 ASP A C 1
ATOM 838 O O . ASP A 1 103 ? 13.060 -17.440 -15.918 1.00 62.44 103 ASP A O 1
ATOM 842 N N . VAL A 1 104 ? 12.507 -15.299 -15.557 1.00 56.69 104 VAL A N 1
ATOM 843 C CA . VAL A 1 104 ? 11.076 -15.555 -15.333 1.00 56.69 104 VAL A CA 1
ATOM 844 C C . VAL A 1 104 ? 10.237 -15.109 -16.535 1.00 56.69 104 VAL A C 1
ATOM 846 O O . VAL A 1 104 ? 9.777 -13.968 -16.619 1.00 56.69 104 VAL A O 1
ATOM 849 N N . TYR A 1 105 ? 9.974 -16.049 -17.446 1.00 52.34 105 TYR A N 1
ATOM 850 C CA . TYR A 1 105 ? 9.088 -15.867 -18.602 1.00 52.34 105 TYR A CA 1
ATOM 851 C C . TYR A 1 105 ? 7.693 -16.468 -18.359 1.00 52.34 105 TYR A C 1
ATOM 853 O O . TYR A 1 105 ? 7.545 -17.494 -17.700 1.00 52.34 105 TYR A O 1
ATOM 861 N N . GLY A 1 106 ? 6.654 -15.863 -18.947 1.00 55.66 106 GLY A N 1
ATOM 862 C CA . GLY A 1 106 ? 5.338 -16.505 -19.082 1.00 55.66 106 GLY A CA 1
ATOM 863 C C . GLY A 1 106 ? 4.338 -16.301 -17.937 1.00 55.66 106 GLY A C 1
ATOM 864 O O . GLY A 1 106 ? 3.373 -17.058 -17.840 1.00 55.66 106 GLY A O 1
ATOM 865 N N . HIS A 1 107 ? 4.502 -15.282 -17.089 1.00 58.47 107 HIS A N 1
ATOM 866 C CA . HIS A 1 107 ? 3.456 -14.899 -16.134 1.00 58.47 107 HIS A CA 1
ATOM 867 C C . HIS A 1 107 ? 2.566 -13.793 -16.714 1.00 58.47 107 HIS A C 1
ATOM 869 O O . HIS A 1 107 ? 3.030 -12.657 -16.830 1.00 58.47 107 HIS A O 1
ATOM 875 N N . PRO A 1 108 ? 1.300 -14.086 -17.072 1.00 65.25 108 PRO A N 1
ATOM 876 C CA . PRO A 1 108 ? 0.398 -13.060 -17.566 1.00 65.25 108 PRO A CA 1
ATOM 877 C C . PRO A 1 108 ? 0.159 -12.012 -16.478 1.00 65.25 108 PRO A C 1
ATOM 879 O O . PRO A 1 108 ? -0.055 -12.326 -15.305 1.00 65.25 108 PRO A O 1
ATOM 882 N N . ILE A 1 109 ? 0.218 -10.753 -16.893 1.00 70.06 109 ILE A N 1
ATOM 883 C CA . ILE A 1 109 ? -0.189 -9.617 -16.080 1.00 70.06 109 ILE A CA 1
ATOM 884 C C . ILE A 1 109 ? -1.723 -9.628 -16.043 1.00 70.06 109 ILE A C 1
ATOM 886 O O . ILE A 1 109 ? -2.374 -9.405 -17.060 1.00 70.06 109 ILE A O 1
ATOM 890 N N . GLU A 1 110 ? -2.302 -9.913 -14.881 1.00 71.81 110 GLU A N 1
ATOM 891 C CA . GLU A 1 110 ? -3.746 -10.005 -14.666 1.00 71.81 110 GLU A CA 1
ATOM 892 C C . GLU A 1 110 ? -4.240 -8.878 -13.748 1.00 71.81 110 GLU A C 1
ATOM 894 O O . GLU A 1 110 ? -3.629 -8.564 -12.725 1.00 71.81 110 GLU A O 1
ATOM 899 N N . GLU A 1 111 ? -5.381 -8.270 -14.082 1.00 71.62 111 GLU A N 1
ATOM 900 C CA . GLU A 1 111 ? -6.073 -7.361 -13.163 1.00 71.62 111 GLU A CA 1
ATOM 901 C C . GLU A 1 111 ? -6.802 -8.156 -12.071 1.00 71.62 111 GLU A C 1
ATOM 903 O O . GLU A 1 111 ? -7.678 -8.971 -12.356 1.00 71.62 111 GLU A O 1
ATOM 908 N N . ASP A 1 112 ? -6.488 -7.859 -10.812 1.00 74.81 112 ASP A N 1
ATOM 909 C CA . ASP A 1 112 ? -7.152 -8.391 -9.625 1.00 74.81 112 ASP A CA 1
ATOM 910 C C . ASP A 1 112 ? -7.713 -7.248 -8.751 1.00 74.81 112 ASP A C 1
ATOM 912 O O . ASP A 1 112 ? -7.423 -6.065 -8.956 1.00 74.81 112 ASP A O 1
ATOM 916 N N . TYR A 1 113 ? -8.538 -7.581 -7.759 1.00 79.06 113 TYR A N 1
ATOM 917 C CA . TYR A 1 113 ? -9.151 -6.622 -6.836 1.00 79.06 113 TYR A CA 1
ATOM 918 C C . TYR A 1 113 ? -8.705 -6.888 -5.397 1.00 79.06 113 TYR A C 1
ATOM 920 O O . TYR A 1 113 ? -8.606 -8.028 -4.945 1.00 79.06 113 TYR A O 1
ATOM 928 N N . LYS A 1 114 ? -8.456 -5.813 -4.648 1.00 83.31 114 LYS A N 1
ATOM 929 C CA . LYS A 1 114 ? -8.087 -5.846 -3.228 1.00 83.31 114 LYS A CA 1
ATOM 930 C C . LYS A 1 114 ? -8.906 -4.850 -2.421 1.00 83.31 114 LYS A C 1
ATOM 932 O O . LYS A 1 114 ? -9.341 -3.828 -2.950 1.00 83.31 114 LYS A O 1
ATOM 937 N N . LEU A 1 115 ? -9.036 -5.097 -1.121 1.00 87.00 115 LEU A N 1
ATOM 938 C CA . LEU A 1 115 ? -9.500 -4.081 -0.180 1.00 87.00 115 LEU A CA 1
ATOM 939 C C . LEU A 1 115 ? -8.320 -3.214 0.254 1.00 87.00 115 LEU A C 1
ATOM 941 O O . LEU A 1 115 ? -7.221 -3.706 0.513 1.00 87.00 115 LEU A O 1
ATOM 945 N N . SER A 1 116 ? -8.535 -1.906 0.321 1.00 85.88 116 SER A N 1
ATOM 946 C CA . SER A 1 116 ? -7.510 -0.946 0.705 1.00 85.88 116 SER A CA 1
ATOM 947 C C . SER A 1 116 ? -8.039 0.095 1.686 1.00 85.88 116 SER A C 1
ATOM 949 O O . SER A 1 116 ? -9.238 0.368 1.768 1.00 85.88 116 SER A O 1
ATOM 951 N N . ARG A 1 117 ? -7.098 0.702 2.422 1.00 86.38 117 ARG A N 1
ATOM 952 C CA . ARG A 1 117 ? -7.328 1.834 3.334 1.00 86.38 117 ARG A CA 1
ATOM 953 C C . ARG A 1 117 ? -8.392 1.545 4.413 1.00 86.38 117 ARG A C 1
ATOM 955 O O . ARG A 1 117 ? -9.382 2.281 4.461 1.00 86.38 117 ARG A O 1
ATOM 962 N N . PRO A 1 118 ? -8.196 0.527 5.273 1.00 91.81 118 PRO A 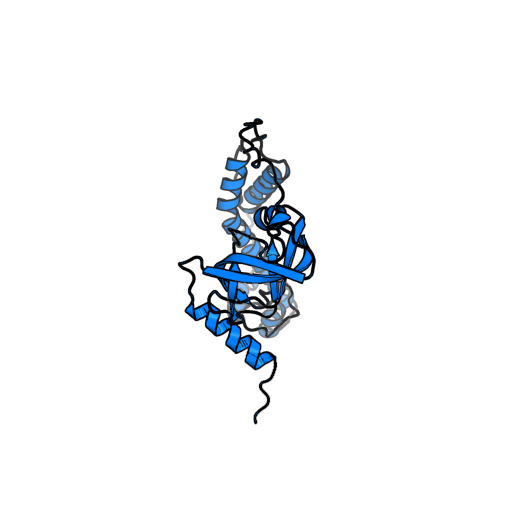N 1
ATOM 963 C CA . PRO A 1 118 ? -9.139 0.219 6.346 1.00 91.81 118 PRO A CA 1
ATOM 964 C C . PRO A 1 118 ? -9.266 1.404 7.316 1.00 91.81 118 PRO A C 1
ATOM 966 O O . PRO A 1 118 ? -8.265 1.996 7.726 1.00 91.81 118 PRO A O 1
ATOM 969 N N . THR A 1 119 ? -10.500 1.771 7.650 1.00 92.00 119 THR A N 1
ATOM 970 C CA . THR A 1 119 ? -10.865 2.855 8.581 1.00 92.00 119 THR A CA 1
ATOM 971 C C . THR A 1 119 ? -12.028 2.425 9.467 1.00 92.00 119 THR A C 1
ATOM 973 O O . THR A 1 119 ? -12.657 1.420 9.167 1.00 92.00 119 THR A O 1
ATOM 976 N N . LYS A 1 120 ? -12.347 3.200 10.515 1.00 92.00 120 LYS A N 1
ATOM 977 C CA . LYS A 1 120 ? -13.438 2.894 11.462 1.00 92.00 120 LYS A CA 1
ATOM 978 C C . LYS A 1 120 ? -13.378 1.449 11.971 1.00 92.00 120 LYS A C 1
ATOM 980 O O . LYS A 1 120 ? -14.355 0.711 11.903 1.00 92.00 120 LYS A O 1
ATOM 985 N N . VAL A 1 121 ? -12.185 1.042 12.392 1.00 94.06 121 VAL A N 1
ATOM 986 C CA . VAL A 1 121 ? -11.965 -0.309 12.900 1.00 94.06 121 VAL A CA 1
ATOM 987 C C . VAL A 1 121 ? -12.621 -0.425 14.273 1.00 94.06 121 VAL A C 1
ATOM 989 O O . VAL A 1 121 ? -12.396 0.433 15.124 1.00 94.06 121 VAL A O 1
ATOM 992 N N . VAL A 1 122 ? -13.414 -1.472 14.475 1.00 94.06 122 VAL A N 1
ATOM 993 C CA . VAL A 1 122 ? -14.073 -1.792 15.745 1.00 94.06 122 VAL A CA 1
ATOM 994 C C . VAL A 1 122 ? -13.870 -3.274 16.037 1.00 94.06 122 VAL A C 1
ATOM 996 O O . VAL A 1 122 ? -14.042 -4.107 15.147 1.00 94.06 122 VAL A O 1
ATOM 999 N N . ASN A 1 123 ? -13.510 -3.608 17.274 1.00 95.38 123 ASN A N 1
ATOM 1000 C CA . ASN A 1 123 ? -13.488 -4.990 17.742 1.00 95.38 123 ASN A CA 1
ATOM 1001 C C . ASN A 1 123 ? -14.906 -5.387 18.171 1.00 95.38 123 ASN A C 1
ATOM 1003 O O . ASN A 1 123 ? -15.425 -4.855 19.148 1.00 95.38 123 ASN A O 1
ATOM 1007 N N . LEU A 1 124 ? -15.549 -6.275 17.410 1.00 94.06 124 LEU A N 1
ATOM 1008 C CA . LEU A 1 124 ? -16.909 -6.734 17.701 1.00 94.06 124 LEU A CA 1
ATOM 1009 C C . LEU A 1 124 ? -16.938 -7.799 18.802 1.00 94.06 124 LEU A C 1
ATOM 1011 O O . LEU A 1 124 ? -17.953 -7.940 19.477 1.00 94.06 124 LEU A O 1
ATOM 1015 N N . THR A 1 125 ? -15.851 -8.554 18.976 1.00 93.12 125 THR A N 1
ATOM 1016 C CA . THR A 1 125 ? -15.755 -9.595 20.010 1.00 93.12 125 THR A CA 1
ATOM 1017 C C . THR A 1 125 ? -15.477 -8.989 21.381 1.00 93.12 125 THR A C 1
ATOM 1019 O O . THR A 1 125 ? -16.060 -9.426 22.368 1.00 93.12 125 THR A O 1
ATOM 1022 N N . HIS A 1 126 ? -14.612 -7.976 21.427 1.00 91.19 126 HIS A N 1
ATOM 1023 C CA . HIS A 1 126 ? -14.158 -7.332 22.656 1.00 91.19 126 HIS A CA 1
ATOM 1024 C C . HIS A 1 126 ? -14.149 -5.801 22.525 1.00 91.19 126 HIS A C 1
ATOM 1026 O O . HIS A 1 126 ? -13.077 -5.185 22.473 1.00 91.19 126 HIS A O 1
ATOM 1032 N N . PRO A 1 127 ? -15.329 -5.159 22.440 1.00 88.12 127 PRO A N 1
ATOM 1033 C CA . PRO A 1 127 ? -15.437 -3.704 22.326 1.00 88.12 127 PRO A CA 1
ATOM 1034 C C . PRO A 1 127 ? -14.878 -2.958 23.550 1.00 88.12 127 PRO A C 1
ATOM 1036 O O . PRO A 1 127 ? -14.522 -1.790 23.451 1.00 88.12 127 PRO A O 1
ATOM 1039 N N . GLU A 1 128 ? -14.762 -3.618 24.700 1.00 88.00 128 GLU A N 1
ATOM 1040 C CA . GLU A 1 128 ? -14.205 -3.068 25.937 1.00 88.00 128 GLU A CA 1
ATOM 1041 C C . GLU A 1 128 ? -12.677 -2.902 25.921 1.00 88.00 128 GLU A C 1
ATOM 1043 O O . GLU A 1 128 ? -12.138 -2.179 26.754 1.00 88.00 128 GLU A O 1
ATOM 1048 N N . ARG A 1 129 ? -11.963 -3.547 24.986 1.00 87.00 129 ARG A N 1
ATOM 1049 C CA . ARG A 1 129 ? -10.488 -3.492 24.896 1.00 87.00 129 ARG A CA 1
ATOM 1050 C C . ARG A 1 129 ? -9.950 -2.260 24.177 1.00 87.00 129 ARG A C 1
ATOM 1052 O O . ARG A 1 129 ? -8.739 -2.179 23.958 1.00 87.00 129 ARG A O 1
ATOM 1059 N N . ILE A 1 130 ? -10.829 -1.338 23.788 1.00 85.38 130 ILE A N 1
ATOM 1060 C CA . ILE A 1 130 ? -10.454 -0.117 23.082 1.00 85.38 130 ILE A CA 1
ATOM 1061 C C . ILE A 1 130 ? -9.376 0.618 23.883 1.00 85.38 130 ILE A C 1
ATOM 1063 O O . ILE A 1 130 ? -9.595 1.006 25.030 1.00 85.38 130 ILE A O 1
ATOM 1067 N N . LEU A 1 131 ? -8.206 0.804 23.272 1.00 85.81 131 LEU A N 1
ATOM 1068 C CA . LEU A 1 131 ? -7.139 1.587 23.881 1.00 85.81 131 LEU A CA 1
ATOM 1069 C C . LEU A 1 131 ? -7.491 3.068 23.794 1.00 85.81 131 LEU A C 1
ATOM 1071 O O . LEU A 1 131 ? -7.718 3.598 22.701 1.00 85.81 131 LEU A O 1
ATOM 1075 N N . ASP A 1 132 ? -7.459 3.744 24.940 1.00 84.62 132 ASP A N 1
ATOM 1076 C CA . ASP A 1 132 ? -7.525 5.202 25.018 1.00 84.62 132 ASP A CA 1
ATOM 1077 C C . ASP A 1 132 ? -6.167 5.798 24.621 1.00 84.62 132 ASP A C 1
ATOM 1079 O O . ASP A 1 132 ? -5.354 6.218 25.445 1.00 84.62 132 ASP A O 1
ATOM 1083 N N . LEU A 1 133 ? -5.864 5.718 23.323 1.00 78.75 133 LEU A N 1
ATOM 1084 C CA . LEU A 1 133 ? -4.649 6.301 22.775 1.00 78.75 133 LEU A CA 1
ATOM 1085 C C . LEU A 1 133 ? -4.845 7.814 22.650 1.00 78.75 133 LEU A C 1
ATOM 1087 O O . LEU A 1 133 ? -5.736 8.230 21.895 1.00 78.75 133 LEU A O 1
ATOM 1091 N N . PRO A 1 134 ? -3.976 8.639 23.267 1.00 76.19 134 PRO A N 1
ATOM 1092 C CA . PRO A 1 134 ? -4.066 10.089 23.145 1.00 76.19 134 PRO A CA 1
ATOM 1093 C C . PRO A 1 134 ? -4.065 10.464 21.663 1.00 76.19 134 PRO A C 1
ATOM 1095 O O . PRO A 1 134 ? -3.387 9.790 20.875 1.00 76.19 134 PRO A O 1
ATOM 1098 N N . PRO A 1 135 ? -4.826 11.484 21.220 1.00 70.75 135 PRO A N 1
ATOM 1099 C CA . PRO A 1 135 ? -4.773 11.946 19.839 1.00 70.75 135 PRO A CA 1
ATOM 1100 C C . PRO A 1 135 ? -3.312 12.057 19.414 1.00 70.75 135 PRO A C 1
ATOM 1102 O O . PRO A 1 135 ? -2.524 12.627 20.160 1.00 70.75 135 PRO A O 1
ATOM 1105 N N . LEU A 1 136 ? -2.950 11.467 18.263 1.00 65.81 136 LEU A N 1
ATOM 1106 C CA . LEU A 1 136 ? -1.629 11.663 17.677 1.00 65.81 136 LEU A CA 1
ATOM 1107 C C . LEU A 1 136 ? -1.403 13.159 17.735 1.00 65.81 136 LEU A C 1
ATOM 1109 O O . LEU A 1 136 ? -2.184 13.903 17.124 1.00 65.81 136 LEU A O 1
ATOM 1113 N N . GLU A 1 137 ? -0.403 13.580 18.506 1.00 58.03 137 GLU A N 1
ATOM 1114 C CA . GLU A 1 137 ? 0.035 14.953 18.440 1.00 58.03 137 GLU A CA 1
ATOM 1115 C C . GLU A 1 137 ? 0.293 15.185 16.963 1.00 58.03 137 GLU A C 1
ATOM 1117 O O . GLU A 1 137 ? 1.123 14.523 16.331 1.00 58.03 137 GLU A O 1
ATOM 1122 N N . LYS A 1 138 ? -0.517 16.056 16.355 1.00 45.94 138 LYS A N 1
ATOM 1123 C CA . LYS A 1 138 ? -0.123 16.603 15.074 1.00 45.94 138 LYS A CA 1
ATOM 1124 C C . LYS A 1 138 ? 1.229 17.202 15.397 1.00 45.94 138 LYS A C 1
ATOM 1126 O O . LYS A 1 138 ? 1.283 18.102 16.232 1.00 45.94 138 LYS A O 1
ATOM 1131 N N . SER A 1 139 ? 2.293 16.690 14.792 1.00 45.47 139 SER A N 1
ATOM 1132 C CA . SER A 1 139 ? 3.584 17.358 14.786 1.00 45.47 139 SER A CA 1
ATOM 1133 C C . SER A 1 139 ? 3.387 18.678 14.030 1.00 45.47 139 SER A C 1
ATOM 1135 O O . SER A 1 139 ? 3.664 18.806 12.840 1.00 45.47 139 SER A O 1
ATOM 1137 N N . HIS A 1 140 ? 2.756 19.630 14.709 1.00 41.44 140 HIS A N 1
ATOM 1138 C CA . HIS A 1 140 ? 2.776 21.051 14.449 1.00 41.44 140 HIS A CA 1
ATOM 1139 C C . HIS A 1 140 ? 3.961 21.672 15.191 1.00 41.44 140 HIS A C 1
ATOM 1141 O O . HIS A 1 140 ? 4.065 22.894 15.240 1.00 41.44 140 HIS A O 1
ATOM 1147 N N . SER A 1 141 ? 4.904 20.867 15.699 1.00 39.34 141 SER A N 1
ATOM 1148 C CA . SER A 1 141 ? 6.279 21.321 15.720 1.00 39.34 141 SER A CA 1
ATOM 1149 C C . SER A 1 141 ? 6.691 21.520 14.260 1.00 39.34 141 SER A C 1
ATOM 1151 O O . SER A 1 141 ? 7.064 20.605 13.529 1.00 39.34 141 SER A O 1
ATOM 1153 N N . LYS A 1 142 ? 6.615 22.775 13.816 1.00 44.66 142 LYS A N 1
ATOM 1154 C CA . LYS A 1 142 ? 7.650 23.315 12.944 1.00 44.66 142 LYS A CA 1
ATOM 1155 C C . LYS A 1 142 ? 8.970 23.239 13.729 1.00 44.66 142 LYS A C 1
ATOM 1157 O O . LYS A 1 142 ? 9.508 24.263 14.122 1.00 44.66 142 LYS A O 1
ATOM 1162 N N . GLU A 1 143 ? 9.470 22.041 14.024 1.00 47.78 143 GLU A N 1
ATOM 1163 C CA . GLU A 1 143 ? 10.918 21.898 14.005 1.00 47.78 143 GLU A CA 1
ATOM 1164 C C . GLU A 1 143 ? 11.286 22.338 12.595 1.00 47.78 143 GLU A C 1
ATOM 1166 O O . GLU A 1 143 ? 10.652 21.877 11.636 1.00 47.78 143 GLU A O 1
ATOM 1171 N N . GLU A 1 144 ? 12.155 23.342 12.473 1.00 52.84 144 GLU A N 1
ATOM 1172 C CA . GLU A 1 144 ? 12.728 23.737 11.193 1.00 52.84 144 GLU A CA 1
ATOM 1173 C C . GLU A 1 144 ? 13.263 22.459 10.561 1.00 52.84 144 GLU A C 1
ATOM 1175 O O . GLU A 1 144 ? 14.325 21.962 10.925 1.00 52.84 144 GLU A O 1
ATOM 1180 N N . LYS A 1 145 ? 12.456 21.841 9.690 1.00 56.25 145 LYS A N 1
ATOM 1181 C CA . LYS A 1 145 ? 12.892 20.680 8.939 1.00 56.25 145 LYS A CA 1
ATOM 1182 C C . LYS A 1 145 ? 14.111 21.176 8.215 1.00 56.25 145 LYS A C 1
ATOM 1184 O O . LYS A 1 145 ? 13.990 22.149 7.477 1.00 56.25 145 LYS A O 1
ATOM 1189 N N . ASP A 1 146 ? 15.243 20.538 8.462 1.00 65.50 146 ASP A N 1
ATOM 1190 C CA . ASP A 1 146 ? 16.449 20.811 7.714 1.00 65.50 146 ASP A CA 1
ATOM 1191 C C . ASP A 1 146 ? 16.097 20.695 6.227 1.00 65.50 146 ASP A C 1
ATOM 1193 O O . ASP A 1 146 ? 15.795 19.617 5.697 1.00 65.50 146 ASP A O 1
ATOM 1197 N N . THR A 1 147 ? 15.965 21.864 5.609 1.00 75.56 147 THR A N 1
ATOM 1198 C CA . THR A 1 147 ? 15.554 22.007 4.220 1.00 75.56 147 THR A CA 1
ATOM 1199 C C . THR A 1 147 ? 16.770 21.942 3.324 1.00 75.56 147 THR A C 1
ATOM 1201 O O . THR A 1 147 ? 16.601 22.048 2.115 1.00 75.56 147 THR A O 1
ATOM 1204 N N . THR A 1 148 ? 17.975 21.743 3.867 1.00 83.62 148 THR A N 1
ATOM 1205 C CA . THR A 1 148 ? 19.179 21.633 3.057 1.00 83.62 148 THR A CA 1
ATOM 1206 C C . THR A 1 148 ? 19.154 20.343 2.224 1.00 83.62 148 THR A C 1
ATOM 1208 O O . THR A 1 148 ? 18.624 19.308 2.654 1.00 83.62 148 THR A O 1
ATOM 1211 N N . PRO A 1 149 ? 19.659 20.387 0.980 1.00 84.81 149 PRO A N 1
ATOM 1212 C CA . PRO A 1 149 ? 19.816 19.198 0.158 1.00 84.81 149 PRO A CA 1
ATOM 1213 C C . PRO A 1 149 ? 20.743 18.201 0.846 1.00 84.81 149 PRO A C 1
ATOM 1215 O O . PRO A 1 149 ? 21.787 18.566 1.379 1.00 84.81 149 PRO A O 1
ATOM 1218 N N . THR A 1 150 ? 20.397 16.920 0.780 1.00 86.75 150 THR A N 1
ATOM 1219 C CA . THR A 1 150 ? 21.314 15.881 1.261 1.00 86.75 150 THR A CA 1
ATOM 1220 C C . THR A 1 150 ? 22.509 15.747 0.314 1.00 86.75 150 THR A C 1
ATOM 1222 O O . THR A 1 150 ? 22.360 15.927 -0.895 1.00 86.75 150 THR A O 1
ATOM 1225 N N . GLU A 1 151 ? 23.676 15.357 0.832 1.00 84.94 151 GLU A N 1
ATOM 1226 C CA . GLU A 1 151 ? 24.888 15.124 0.026 1.00 84.94 151 GLU A CA 1
ATOM 1227 C C . GLU A 1 151 ? 24.623 14.170 -1.150 1.00 84.94 151 GLU A C 1
ATOM 1229 O O . GLU A 1 151 ? 25.015 14.448 -2.278 1.00 84.94 151 GLU A O 1
ATOM 1234 N N . LYS A 1 152 ? 23.825 13.118 -0.920 1.00 84.12 152 LYS A N 1
ATOM 1235 C CA . LYS A 1 152 ? 23.388 12.174 -1.961 1.00 84.12 152 LYS A CA 1
ATOM 1236 C C . LYS A 1 152 ? 22.582 12.829 -3.081 1.00 84.12 152 LYS A C 1
ATOM 1238 O O . LYS A 1 152 ? 22.682 12.407 -4.224 1.00 84.12 152 LYS A O 1
ATOM 1243 N N . GLN A 1 153 ? 21.746 13.817 -2.761 1.00 81.56 153 GLN A N 1
ATOM 1244 C CA . GLN A 1 153 ? 20.988 14.533 -3.785 1.00 81.56 153 GLN A CA 1
ATOM 1245 C C . GLN A 1 153 ? 21.919 15.393 -4.635 1.00 81.56 153 GLN A C 1
ATOM 1247 O O . GLN A 1 153 ? 21.805 15.359 -5.853 1.00 81.56 153 GLN A O 1
ATOM 1252 N N . LEU A 1 154 ? 22.850 16.118 -4.010 1.00 87.81 154 LEU A N 1
ATOM 1253 C CA . LEU A 1 154 ? 23.816 16.956 -4.726 1.00 87.81 154 LEU A CA 1
ATOM 1254 C C . LEU A 1 154 ? 24.752 16.124 -5.611 1.00 87.81 154 LEU A C 1
ATOM 1256 O O . LEU A 1 154 ? 25.004 16.502 -6.750 1.00 87.81 154 LEU A O 1
ATOM 1260 N N . ASP A 1 155 ? 25.229 14.987 -5.107 1.00 87.88 155 ASP A N 1
ATOM 1261 C CA . ASP A 1 155 ? 26.054 14.040 -5.862 1.00 87.88 155 ASP A CA 1
ATOM 1262 C C . ASP A 1 155 ? 25.305 13.473 -7.078 1.00 87.88 155 ASP A C 1
ATOM 1264 O O . ASP A 1 155 ? 25.807 13.475 -8.204 1.00 87.88 155 ASP A O 1
ATOM 1268 N N . PHE A 1 156 ? 24.040 13.092 -6.884 1.00 87.62 156 PHE A N 1
ATOM 1269 C CA . PHE A 1 156 ? 23.211 12.597 -7.977 1.00 87.62 156 PHE A CA 1
ATOM 1270 C C . PHE A 1 156 ? 22.886 13.681 -9.013 1.00 87.62 156 PHE A C 1
ATOM 1272 O O . PHE A 1 156 ? 22.890 13.406 -10.208 1.00 87.62 156 PHE A O 1
ATOM 1279 N N . ILE A 1 157 ? 22.664 14.926 -8.580 1.00 88.06 157 ILE A N 1
ATOM 1280 C CA . ILE A 1 157 ? 22.478 16.072 -9.481 1.00 88.06 157 ILE A CA 1
ATOM 1281 C C . ILE A 1 157 ? 23.723 16.297 -10.340 1.00 88.06 157 ILE A C 1
ATOM 1283 O O . ILE A 1 157 ? 23.587 16.477 -11.546 1.00 88.06 157 ILE A O 1
ATOM 1287 N N . LYS A 1 158 ? 24.923 16.242 -9.748 1.00 88.75 158 LYS A N 1
ATOM 1288 C CA . LYS A 1 158 ? 26.183 16.351 -10.499 1.00 88.75 158 LYS A CA 1
ATOM 1289 C C . LYS A 1 158 ? 26.322 15.235 -11.526 1.00 88.75 158 LYS A C 1
ATOM 1291 O O . LYS A 1 158 ? 26.638 15.523 -12.669 1.00 88.75 158 LYS A O 1
ATOM 1296 N N . THR A 1 159 ? 26.012 14.000 -11.132 1.00 87.81 159 THR A N 1
ATOM 1297 C CA . THR A 1 159 ? 26.049 12.837 -12.032 1.00 87.81 159 THR A CA 1
ATOM 1298 C C . THR A 1 159 ? 25.107 13.022 -13.224 1.00 87.81 159 THR A C 1
ATOM 1300 O O . THR A 1 159 ? 25.485 12.771 -14.361 1.00 87.81 159 THR A O 1
ATOM 1303 N N . ILE A 1 160 ? 23.872 13.472 -12.977 1.00 85.12 160 ILE A N 1
ATOM 1304 C CA . ILE A 1 160 ? 22.901 13.721 -14.049 1.00 85.12 160 ILE A CA 1
ATOM 1305 C C . ILE A 1 160 ? 23.370 14.863 -14.955 1.00 85.12 160 ILE A C 1
ATOM 1307 O O . ILE A 1 160 ? 23.240 14.754 -16.168 1.00 85.12 160 ILE A O 1
ATOM 1311 N N . ALA A 1 161 ? 23.879 15.953 -14.379 1.00 88.06 161 ALA A N 1
ATOM 1312 C CA . ALA A 1 161 ? 24.353 17.103 -15.141 1.00 88.06 161 ALA A CA 1
ATOM 1313 C C . ALA A 1 161 ? 25.547 16.731 -16.038 1.00 88.06 161 ALA A C 1
ATOM 1315 O O . ALA A 1 161 ? 25.549 17.074 -17.213 1.00 88.06 161 ALA A O 1
ATOM 1316 N N . GLU A 1 162 ? 26.501 15.953 -15.517 1.00 88.19 162 GLU A N 1
ATOM 1317 C CA . GLU A 1 162 ? 27.644 15.435 -16.276 1.00 88.19 162 GLU A CA 1
ATOM 1318 C C . GLU A 1 162 ? 27.203 14.557 -17.456 1.00 88.19 162 GLU A C 1
ATOM 1320 O O . GLU A 1 162 ? 27.626 14.795 -18.582 1.00 88.19 162 GLU A O 1
ATOM 1325 N N . GLU A 1 163 ? 26.298 13.603 -17.223 1.00 85.62 163 GLU A N 1
ATOM 1326 C CA . GLU A 1 163 ? 25.773 12.712 -18.269 1.00 85.62 163 GLU A CA 1
ATOM 1327 C C . GLU A 1 163 ? 24.990 13.467 -19.358 1.00 85.62 163 GLU A C 1
ATOM 1329 O O . GLU A 1 163 ? 24.981 13.072 -20.520 1.00 85.62 163 GLU A O 1
ATOM 1334 N N . LEU A 1 164 ? 24.297 14.546 -18.987 1.00 85.19 164 LEU A N 1
ATOM 1335 C CA . LEU A 1 164 ? 23.535 15.374 -19.925 1.00 85.19 164 LEU A CA 1
ATOM 1336 C C . LEU A 1 164 ? 24.380 16.481 -20.577 1.00 85.19 164 LEU A C 1
ATOM 1338 O O . LEU A 1 164 ? 23.834 17.246 -21.370 1.00 85.19 164 LEU A O 1
ATOM 1342 N N . GLU A 1 165 ? 25.679 16.561 -20.267 1.00 84.94 165 GLU A N 1
ATOM 1343 C CA . GLU A 1 165 ? 26.584 17.641 -20.688 1.00 84.94 165 GLU A CA 1
ATOM 1344 C C . GLU A 1 165 ? 26.066 19.049 -20.309 1.00 84.94 165 GLU A C 1
ATOM 1346 O O . GLU A 1 165 ? 26.268 20.033 -21.025 1.00 84.94 165 GLU A O 1
ATOM 1351 N N . GLU A 1 166 ? 25.388 19.161 -19.163 1.00 84.06 166 GLU A N 1
ATOM 1352 C CA . GLU A 1 166 ? 24.831 20.406 -18.624 1.00 84.06 166 GLU A CA 1
ATOM 1353 C C . GLU A 1 166 ? 25.610 20.882 -17.384 1.00 84.06 166 GLU A C 1
ATOM 1355 O O . GLU A 1 166 ? 26.205 20.099 -16.642 1.00 84.06 166 GLU A O 1
ATOM 1360 N N . GLU A 1 167 ? 25.590 22.191 -17.109 1.00 84.88 167 GLU A N 1
ATOM 1361 C CA . GLU A 1 167 ? 26.164 22.714 -15.865 1.00 84.88 167 GLU A CA 1
ATOM 1362 C C . GLU A 1 167 ? 25.264 22.372 -14.662 1.00 84.88 167 GLU A C 1
ATOM 1364 O O . GLU A 1 167 ? 24.050 22.611 -14.706 1.00 84.88 167 GLU A O 1
ATOM 1369 N N . PRO A 1 168 ? 25.825 21.840 -13.556 1.00 85.06 168 PRO A N 1
ATOM 1370 C CA . PRO A 1 168 ? 25.030 21.466 -12.398 1.00 85.06 168 PRO A CA 1
ATOM 1371 C C . PRO A 1 168 ? 24.428 22.717 -11.739 1.00 85.06 168 PRO A C 1
ATOM 1373 O O . PRO A 1 168 ? 25.149 23.673 -11.443 1.00 85.06 168 PRO A O 1
ATOM 1376 N N . PRO A 1 169 ? 23.118 22.725 -11.451 1.00 86.12 169 PRO A N 1
ATOM 1377 C CA . PRO A 1 169 ? 22.464 23.879 -10.847 1.00 86.12 169 PRO A CA 1
ATOM 1378 C C . PRO A 1 169 ? 22.921 24.113 -9.399 1.00 86.12 169 PRO A C 1
ATOM 1380 O O . PRO A 1 169 ? 23.109 23.175 -8.618 1.00 86.12 169 PRO A O 1
ATOM 1383 N N . GLU A 1 170 ? 22.988 25.381 -8.991 1.00 85.69 170 GLU A N 1
ATOM 1384 C CA . GLU A 1 170 ? 23.121 25.741 -7.578 1.00 85.69 170 GLU A CA 1
ATOM 1385 C C . GLU A 1 170 ? 21.792 25.523 -6.845 1.00 85.69 170 GLU A C 1
ATOM 1387 O O . GLU A 1 170 ? 20.845 26.299 -6.985 1.00 85.69 170 GLU A O 1
ATOM 1392 N N . ILE A 1 171 ? 21.718 24.463 -6.040 1.00 87.25 171 ILE A N 1
ATOM 1393 C CA . ILE A 1 171 ? 20.502 24.084 -5.319 1.00 87.25 171 ILE A CA 1
ATOM 1394 C C . ILE A 1 171 ? 20.670 24.345 -3.826 1.00 87.25 171 ILE A C 1
ATOM 1396 O O . ILE A 1 171 ? 21.609 23.862 -3.194 1.00 87.25 171 ILE A O 1
ATOM 1400 N N . LYS A 1 172 ? 19.731 25.108 -3.258 1.00 83.75 172 LYS A N 1
ATOM 1401 C CA . LYS A 1 172 ? 19.794 25.582 -1.867 1.00 83.75 172 LYS A CA 1
ATOM 1402 C C . LYS A 1 172 ? 18.842 24.823 -0.958 1.00 83.75 172 LYS A C 1
ATOM 1404 O O . LYS A 1 172 ? 19.049 24.812 0.253 1.00 83.75 172 LYS A O 1
ATOM 1409 N N . THR A 1 173 ? 17.831 24.169 -1.532 1.00 86.81 173 THR A N 1
ATOM 1410 C CA . THR A 1 173 ? 16.843 23.405 -0.770 1.00 86.81 173 THR A CA 1
ATOM 1411 C C . THR A 1 173 ? 16.636 21.982 -1.288 1.00 86.81 173 THR A C 1
ATOM 1413 O O . THR A 1 173 ? 16.797 21.658 -2.463 1.00 86.81 173 THR A O 1
ATOM 1416 N N . ARG A 1 174 ? 16.226 21.094 -0.389 1.00 84.75 174 ARG A N 1
ATOM 1417 C CA . ARG A 1 174 ? 15.911 19.690 -0.646 1.00 84.75 174 ARG A CA 1
ATOM 1418 C C . ARG A 1 174 ? 14.736 19.510 -1.602 1.00 84.75 174 ARG A C 1
ATOM 1420 O O . ARG A 1 174 ? 14.685 18.517 -2.334 1.00 84.75 174 ARG A O 1
ATOM 1427 N N . GLU A 1 175 ? 13.784 20.436 -1.575 1.00 83.38 175 GLU A N 1
ATOM 1428 C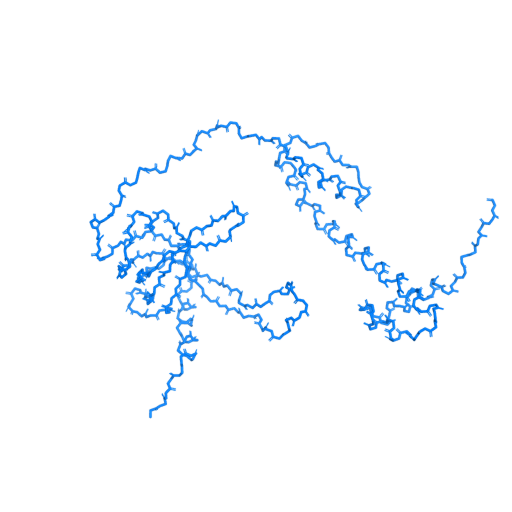 CA . GLU A 1 175 ? 12.634 20.438 -2.479 1.00 83.38 175 GLU A CA 1
ATOM 1429 C C . GLU A 1 175 ? 13.058 20.817 -3.898 1.00 83.38 175 GLU A C 1
ATOM 1431 O O . GLU A 1 175 ? 12.694 20.114 -4.839 1.00 83.38 175 GLU A O 1
ATOM 1436 N N . GLU A 1 176 ? 13.902 21.843 -4.047 1.00 85.81 176 GLU A N 1
ATOM 1437 C CA . GLU A 1 176 ? 14.535 22.183 -5.327 1.00 85.81 176 GLU A CA 1
ATOM 1438 C C . GLU A 1 176 ? 15.352 21.006 -5.865 1.00 85.81 176 GLU A C 1
ATOM 1440 O O . GLU A 1 176 ? 15.203 20.654 -7.033 1.00 85.81 176 GLU A O 1
ATOM 1445 N N . ALA A 1 177 ? 16.127 20.334 -5.003 1.00 86.06 177 ALA A N 1
ATOM 1446 C CA . ALA A 1 177 ? 16.893 19.149 -5.382 1.00 86.06 177 ALA A CA 1
ATOM 1447 C C . ALA A 1 177 ? 16.006 18.034 -5.936 1.00 86.06 177 ALA A C 1
ATOM 1449 O O . ALA A 1 177 ? 16.267 17.495 -7.008 1.00 86.06 177 ALA A O 1
ATOM 1450 N N . SER A 1 178 ? 14.925 17.714 -5.223 1.00 84.88 178 SER A N 1
ATOM 1451 C CA . SER A 1 178 ? 13.996 16.655 -5.633 1.00 84.88 178 SER A CA 1
ATOM 1452 C C . SER A 1 178 ? 13.268 17.022 -6.929 1.00 84.88 178 SER A C 1
ATOM 1454 O O . SER A 1 178 ? 13.176 16.204 -7.836 1.00 84.88 178 SER A O 1
ATOM 1456 N N . SER A 1 179 ? 12.813 18.272 -7.044 1.00 85.88 179 SER A N 1
ATOM 1457 C CA . SER A 1 179 ? 12.119 18.788 -8.228 1.00 85.88 179 SER A CA 1
ATOM 1458 C C . SER A 1 179 ? 13.011 18.789 -9.471 1.00 85.88 179 SER A C 1
ATOM 1460 O O . SER A 1 179 ? 12.559 18.451 -10.568 1.00 85.88 179 SER A O 1
ATOM 1462 N N . TRP A 1 180 ? 14.290 19.142 -9.309 1.00 90.38 180 TRP A N 1
ATOM 1463 C CA . TRP A 1 180 ? 15.250 19.104 -10.404 1.00 90.38 180 TRP A CA 1
ATOM 1464 C C . TRP A 1 180 ? 15.537 17.665 -10.836 1.00 90.38 180 TRP A C 1
ATOM 1466 O O . TRP A 1 180 ? 15.436 17.370 -12.027 1.00 90.38 180 TRP A O 1
ATOM 1476 N N . ILE A 1 181 ? 15.796 16.758 -9.887 1.00 85.56 181 ILE A N 1
ATOM 1477 C CA . ILE A 1 181 ? 16.018 15.333 -10.176 1.00 85.56 181 ILE A CA 1
ATOM 1478 C C . ILE A 1 181 ? 14.809 14.745 -10.917 1.00 85.56 181 ILE A C 1
ATOM 1480 O O . ILE A 1 181 ? 14.977 14.173 -11.989 1.00 85.56 181 ILE A O 1
ATOM 1484 N N . ASP A 1 182 ? 13.586 14.946 -10.422 1.00 80.38 182 ASP A N 1
ATOM 1485 C CA . ASP A 1 182 ? 12.365 14.401 -11.038 1.00 80.38 182 ASP A CA 1
ATOM 1486 C C . ASP A 1 182 ? 12.141 14.898 -12.476 1.00 80.38 182 ASP A C 1
ATOM 1488 O O . ASP A 1 182 ? 11.565 14.193 -13.313 1.00 80.38 182 ASP A O 1
ATOM 1492 N N . ARG A 1 183 ? 12.594 16.120 -12.781 1.00 85.19 183 ARG A N 1
ATOM 1493 C CA . ARG A 1 183 ? 12.511 16.691 -14.127 1.00 85.19 183 ARG A CA 1
ATOM 1494 C C . ARG A 1 183 ? 13.514 16.049 -15.085 1.00 85.19 183 ARG A C 1
ATOM 1496 O O . ARG A 1 183 ? 13.150 15.792 -16.232 1.00 85.19 183 ARG A O 1
ATOM 1503 N N . HIS A 1 184 ? 14.733 15.775 -14.623 1.00 85.56 184 HIS A N 1
ATOM 1504 C CA . HIS A 1 184 ? 15.844 15.352 -15.482 1.00 85.56 184 HIS A CA 1
ATOM 1505 C C . HIS A 1 184 ? 16.064 13.838 -15.499 1.00 85.56 184 HIS A C 1
ATOM 1507 O O . HIS A 1 184 ? 16.654 13.330 -16.447 1.00 85.56 184 HIS A O 1
ATOM 1513 N N . ILE A 1 185 ? 15.510 13.089 -14.540 1.00 81.06 185 ILE A N 1
ATOM 1514 C CA . ILE A 1 185 ? 15.713 11.636 -14.440 1.00 81.06 185 ILE A CA 1
ATOM 1515 C C . ILE A 1 185 ? 15.285 10.886 -15.707 1.00 81.06 185 ILE A C 1
ATOM 1517 O O . ILE A 1 185 ? 15.957 9.960 -16.136 1.00 81.06 185 ILE A O 1
ATOM 1521 N N . ARG A 1 186 ? 14.221 11.337 -16.388 1.00 78.00 186 ARG A N 1
ATOM 1522 C CA . ARG A 1 186 ? 13.789 10.725 -17.657 1.00 78.00 186 ARG A CA 1
ATOM 1523 C C . ARG A 1 186 ? 14.758 10.971 -18.809 1.00 78.00 186 ARG A C 1
ATOM 1525 O O . ARG A 1 18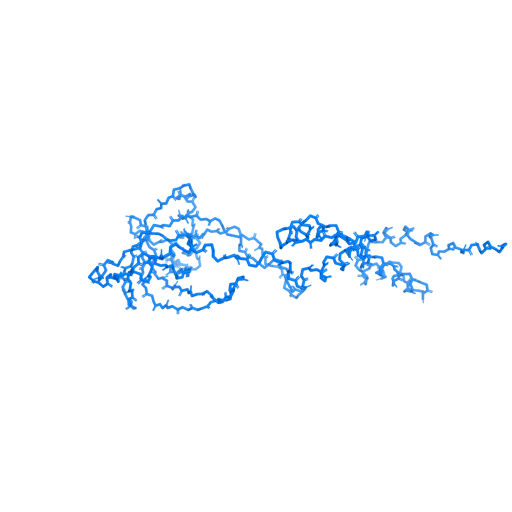6 ? 14.848 10.136 -19.704 1.00 78.00 186 ARG A O 1
ATOM 1532 N N . LEU A 1 187 ? 15.408 12.134 -18.831 1.00 80.88 187 LEU A N 1
ATOM 1533 C CA . LEU A 1 187 ? 16.413 12.457 -19.843 1.00 80.88 187 LEU A CA 1
ATOM 1534 C C . LEU A 1 187 ? 17.690 11.667 -19.568 1.00 80.88 187 LEU A C 1
ATOM 1536 O O . LEU A 1 187 ? 18.211 11.049 -20.487 1.00 80.88 187 LEU A O 1
ATOM 1540 N N . PHE A 1 188 ? 18.101 11.597 -18.302 1.00 78.00 188 PHE A N 1
ATOM 1541 C CA . PHE A 1 188 ? 19.215 10.778 -17.835 1.00 78.00 188 PHE A CA 1
ATOM 1542 C C . PHE A 1 188 ? 19.038 9.292 -18.178 1.00 78.00 188 PHE A C 1
ATOM 1544 O O . PHE A 1 188 ? 19.908 8.693 -18.803 1.00 78.00 188 PHE A O 1
ATOM 1551 N N . ASP A 1 189 ? 17.878 8.704 -17.864 1.00 73.75 189 ASP A N 1
ATOM 1552 C CA . ASP A 1 189 ? 17.585 7.304 -18.198 1.00 73.75 189 ASP A CA 1
ATOM 1553 C C . ASP A 1 189 ? 17.638 7.061 -19.714 1.00 73.75 189 ASP A C 1
ATOM 1555 O O . ASP A 1 189 ? 18.097 6.014 -20.172 1.00 73.75 189 ASP A O 1
ATOM 1559 N N . ARG A 1 190 ? 17.183 8.035 -20.512 1.00 74.94 190 ARG A N 1
ATOM 1560 C CA . ARG A 1 190 ? 17.227 7.961 -21.974 1.00 74.94 190 ARG A CA 1
ATOM 1561 C C . ARG A 1 190 ? 18.653 8.077 -22.514 1.00 74.94 190 ARG A C 1
ATOM 1563 O O . ARG A 1 190 ? 18.967 7.359 -23.460 1.00 74.94 190 ARG A O 1
ATOM 1570 N N . ALA A 1 191 ? 19.478 8.953 -21.940 1.00 72.38 191 ALA A N 1
ATOM 1571 C CA . ALA A 1 191 ? 20.891 9.095 -22.285 1.00 72.38 191 ALA A CA 1
ATOM 1572 C C . ALA A 1 191 ? 21.639 7.789 -21.993 1.00 72.38 191 ALA A C 1
ATOM 1574 O O . ALA A 1 191 ? 22.181 7.186 -22.912 1.00 72.38 191 ALA A O 1
ATOM 1575 N N . LYS A 1 192 ? 21.479 7.224 -20.791 1.00 75.75 192 LYS A N 1
ATOM 1576 C CA . LYS A 1 192 ? 22.061 5.917 -20.454 1.00 75.75 192 LYS A CA 1
ATOM 1577 C C . LYS A 1 192 ? 21.599 4.777 -21.349 1.00 75.75 192 LYS A C 1
ATOM 1579 O O . LYS A 1 192 ? 22.389 3.912 -21.714 1.00 75.75 192 LYS A O 1
ATOM 1584 N N . GLN A 1 193 ? 20.314 4.736 -21.702 1.00 73.94 193 GLN A N 1
ATOM 1585 C CA . GLN A 1 193 ? 19.809 3.734 -22.644 1.00 73.94 193 GLN A CA 1
ATOM 1586 C C . GLN A 1 193 ? 20.394 3.913 -24.047 1.00 73.94 193 GLN A C 1
ATOM 1588 O O . GLN A 1 193 ? 20.594 2.920 -24.748 1.00 73.94 193 GLN A O 1
ATOM 1593 N N . HIS A 1 194 ? 20.641 5.157 -24.461 1.00 71.50 194 HIS A N 1
ATOM 1594 C CA . HIS A 1 194 ? 21.291 5.474 -25.724 1.00 71.50 194 HIS A CA 1
ATOM 1595 C C . HIS A 1 194 ? 22.770 5.076 -25.707 1.00 71.50 194 HIS A C 1
ATOM 1597 O O . HIS A 1 194 ? 23.212 4.431 -26.652 1.00 71.50 194 HIS A O 1
ATOM 1603 N N . ASP A 1 195 ? 23.494 5.341 -24.625 1.00 72.94 195 ASP A N 1
ATOM 1604 C CA . ASP A 1 195 ? 24.905 4.972 -24.488 1.00 72.94 195 ASP A CA 1
ATOM 1605 C C . ASP A 1 195 ? 25.082 3.458 -24.406 1.00 72.94 195 ASP A C 1
ATOM 1607 O O . ASP A 1 195 ? 25.811 2.882 -25.207 1.00 72.94 195 ASP A O 1
ATOM 1611 N N . ALA A 1 196 ? 24.276 2.768 -23.596 1.00 74.19 196 ALA A N 1
ATOM 1612 C CA . ALA A 1 196 ? 24.241 1.304 -23.585 1.00 74.19 196 ALA A CA 1
ATOM 1613 C C . ALA A 1 196 ? 23.806 0.705 -24.940 1.00 74.19 196 ALA A C 1
ATOM 1615 O O . ALA A 1 196 ? 24.100 -0.448 -25.266 1.00 74.19 196 ALA A O 1
ATOM 1616 N N . TYR A 1 197 ? 23.044 1.447 -25.745 1.00 76.38 197 TYR A N 1
ATOM 1617 C CA . TYR A 1 197 ? 22.748 1.067 -27.123 1.00 76.38 197 TYR A CA 1
ATOM 1618 C C . TYR A 1 197 ? 23.957 1.287 -28.045 1.00 76.38 197 TYR A C 1
ATOM 1620 O O . TYR A 1 197 ? 24.247 0.406 -28.853 1.00 76.38 197 TYR A O 1
ATOM 1628 N N . LEU A 1 198 ? 24.680 2.401 -27.917 1.00 76.38 198 LEU A N 1
ATOM 1629 C CA . LEU A 1 198 ? 25.897 2.677 -28.680 1.00 76.38 198 LEU A CA 1
ATOM 1630 C C . LEU A 1 198 ? 27.029 1.703 -28.345 1.00 76.38 198 LEU A C 1
ATOM 1632 O O . LEU A 1 198 ? 27.709 1.255 -29.264 1.00 76.38 198 LEU A O 1
ATOM 1636 N N . ASP A 1 199 ? 27.185 1.310 -27.084 1.00 82.19 199 ASP A N 1
ATOM 1637 C CA . ASP A 1 199 ? 28.156 0.299 -26.659 1.00 82.19 199 ASP A CA 1
ATOM 1638 C C . ASP A 1 199 ? 27.901 -1.036 -27.357 1.00 82.19 199 ASP A C 1
ATOM 1640 O O . ASP A 1 199 ? 28.802 -1.587 -27.984 1.00 82.19 199 ASP A O 1
ATOM 1644 N N . ARG A 1 200 ? 26.643 -1.500 -27.379 1.00 81.62 200 ARG A N 1
ATOM 1645 C CA . ARG A 1 200 ? 26.251 -2.707 -28.129 1.00 81.62 200 ARG A CA 1
ATOM 1646 C C . ARG A 1 200 ? 26.495 -2.569 -29.627 1.00 81.62 200 ARG A C 1
ATOM 1648 O O . ARG A 1 200 ? 26.852 -3.536 -30.291 1.00 81.62 200 ARG A O 1
ATOM 1655 N N . VAL A 1 201 ? 26.292 -1.376 -30.184 1.00 81.00 201 VAL A N 1
ATOM 1656 C CA . VAL A 1 201 ? 26.587 -1.091 -31.595 1.00 81.00 201 VAL A CA 1
ATOM 1657 C C . VAL A 1 201 ? 28.102 -1.126 -31.853 1.00 81.00 201 VAL A C 1
ATOM 1659 O O . VAL A 1 201 ? 28.521 -1.665 -32.875 1.00 81.00 201 VAL A O 1
ATOM 1662 N N . ASN A 1 202 ? 28.933 -0.622 -30.941 1.00 83.06 202 ASN A N 1
ATOM 1663 C CA . ASN A 1 202 ? 30.393 -0.685 -31.041 1.00 83.06 202 ASN A CA 1
ATOM 1664 C C . ASN A 1 202 ? 30.926 -2.115 -30.855 1.00 83.06 202 ASN A C 1
ATOM 1666 O O . ASN A 1 202 ? 31.767 -2.560 -31.628 1.00 83.06 202 ASN A O 1
ATOM 1670 N N . GLU A 1 203 ? 30.386 -2.887 -29.919 1.00 83.81 203 GLU A N 1
ATOM 1671 C CA . GLU A 1 203 ? 30.743 -4.299 -29.745 1.00 83.81 203 GLU A CA 1
ATOM 1672 C C . GLU A 1 203 ? 30.307 -5.146 -30.956 1.00 83.81 203 GLU A C 1
ATOM 1674 O O . GLU A 1 203 ? 31.039 -6.022 -31.434 1.00 83.81 203 GLU A O 1
ATOM 1679 N N . ALA A 1 204 ? 29.145 -4.821 -31.536 1.00 82.81 204 ALA A N 1
ATOM 1680 C CA . ALA A 1 204 ? 28.695 -5.388 -32.801 1.00 82.81 204 ALA A CA 1
ATOM 1681 C C . ALA A 1 204 ? 29.642 -5.041 -33.961 1.00 82.81 204 ALA A C 1
ATOM 1683 O O . ALA A 1 204 ? 29.855 -5.879 -34.840 1.00 82.81 204 ALA A O 1
ATOM 1684 N N . LYS A 1 205 ? 30.235 -3.839 -33.975 1.00 84.12 205 LYS A N 1
ATOM 1685 C CA . LYS A 1 205 ? 31.254 -3.455 -34.961 1.00 84.12 205 LYS A CA 1
ATOM 1686 C C . LYS A 1 205 ? 32.478 -4.356 -34.857 1.00 84.12 205 LYS A C 1
ATOM 1688 O O . LYS A 1 205 ? 32.901 -4.896 -35.877 1.00 84.12 205 LYS A O 1
ATOM 1693 N N . ASP A 1 206 ? 33.025 -4.532 -33.659 1.00 83.06 206 ASP A N 1
ATOM 1694 C CA . ASP A 1 206 ? 34.226 -5.344 -33.444 1.00 83.06 206 ASP A CA 1
ATOM 1695 C C . ASP A 1 206 ? 33.968 -6.815 -33.805 1.00 83.06 206 ASP A C 1
ATOM 1697 O O . ASP A 1 206 ? 34.749 -7.441 -34.527 1.00 83.06 206 ASP A O 1
ATOM 1701 N N . SER A 1 207 ? 32.801 -7.336 -33.414 1.00 81.81 207 SER A N 1
ATOM 1702 C CA . SER A 1 207 ? 32.351 -8.688 -33.761 1.00 81.81 207 SER A CA 1
ATOM 1703 C C . SER A 1 207 ? 32.153 -8.870 -35.270 1.00 81.81 207 SER A C 1
ATOM 1705 O O . SER A 1 207 ? 32.585 -9.876 -35.835 1.00 81.81 207 SER A O 1
ATOM 1707 N N . TYR A 1 208 ? 31.566 -7.888 -35.957 1.00 82.50 208 TYR A N 1
ATOM 1708 C CA . TYR A 1 208 ? 31.412 -7.903 -37.413 1.00 82.50 208 TYR A CA 1
ATOM 1709 C C . TYR A 1 208 ? 32.762 -7.830 -38.143 1.00 82.50 208 TYR A C 1
ATOM 1711 O O . TYR A 1 208 ? 33.017 -8.625 -39.048 1.00 82.50 208 TYR A O 1
ATOM 1719 N N . LEU A 1 209 ? 33.656 -6.923 -37.729 1.00 81.56 209 LEU A N 1
ATOM 1720 C CA . LEU A 1 209 ? 34.997 -6.781 -38.308 1.00 81.56 209 LEU A CA 1
ATOM 1721 C C . LEU A 1 209 ? 35.878 -8.018 -38.064 1.00 81.56 209 LEU A C 1
ATOM 1723 O O . LEU A 1 209 ? 36.777 -8.282 -38.860 1.00 81.56 209 LEU A O 1
ATOM 1727 N N . SER A 1 210 ? 35.591 -8.813 -37.026 1.00 81.38 210 SER A N 1
ATOM 1728 C CA . SER A 1 210 ? 36.238 -10.113 -36.786 1.00 81.38 210 SER A CA 1
ATOM 1729 C C . SER A 1 210 ? 35.797 -11.231 -37.752 1.00 81.38 210 SER A C 1
ATOM 1731 O O . SER A 1 210 ? 36.352 -12.328 -37.714 1.00 81.38 210 SER A O 1
ATOM 1733 N N . GLY A 1 211 ? 34.829 -10.960 -38.641 1.00 80.94 211 GLY A N 1
ATOM 1734 C CA . GLY A 1 211 ? 34.388 -11.869 -39.704 1.00 80.94 211 GLY A CA 1
ATOM 1735 C C . GLY A 1 211 ? 33.100 -12.650 -39.415 1.00 80.94 211 GLY A C 1
ATOM 1736 O O . GLY A 1 211 ? 32.755 -13.539 -40.194 1.00 80.94 211 GLY A O 1
ATOM 1737 N N . ARG A 1 212 ? 32.379 -12.341 -38.327 1.00 81.62 212 ARG A N 1
ATOM 1738 C CA . ARG A 1 212 ? 31.083 -12.970 -37.999 1.00 81.62 212 ARG A CA 1
ATOM 1739 C C . ARG A 1 212 ? 29.955 -12.471 -38.905 1.00 81.62 212 ARG A C 1
ATOM 1741 O O . ARG A 1 212 ? 30.001 -11.355 -39.432 1.00 81.62 212 ARG A O 1
ATOM 1748 N N . SER A 1 213 ? 28.912 -13.285 -39.091 1.00 85.19 213 SER A N 1
ATOM 1749 C CA . SER A 1 213 ? 27.791 -12.904 -39.952 1.00 85.19 213 SER A CA 1
ATOM 1750 C C . SER A 1 213 ? 26.911 -11.824 -39.309 1.00 85.19 213 SER A C 1
ATOM 1752 O O . SER A 1 213 ? 26.745 -11.753 -38.094 1.00 85.19 213 SER A O 1
ATOM 1754 N N . LEU A 1 214 ? 26.277 -10.989 -40.140 1.00 79.62 214 LEU A N 1
ATOM 1755 C CA . LEU A 1 214 ? 25.387 -9.915 -39.674 1.00 79.62 214 LEU A CA 1
ATOM 1756 C C . LEU A 1 214 ? 24.193 -10.414 -38.847 1.00 79.62 214 LEU A C 1
ATOM 1758 O O . LEU A 1 214 ? 23.629 -9.640 -38.080 1.00 79.62 214 LEU A O 1
ATOM 1762 N N . ILE A 1 215 ? 23.766 -11.659 -39.065 1.00 81.56 215 ILE A N 1
ATOM 1763 C CA . ILE A 1 215 ? 22.611 -12.250 -38.381 1.00 81.56 215 ILE A CA 1
ATOM 1764 C C . ILE A 1 215 ? 23.026 -12.697 -36.979 1.00 81.56 215 ILE A C 1
ATOM 1766 O O . ILE A 1 215 ? 22.362 -12.329 -36.017 1.00 81.56 215 ILE A O 1
ATOM 1770 N N . GLU A 1 216 ? 24.160 -13.390 -36.861 1.00 81.12 216 GLU A N 1
ATOM 1771 C CA . GLU A 1 216 ? 24.699 -13.843 -35.571 1.00 81.12 216 GLU A CA 1
ATOM 1772 C C . GLU A 1 216 ? 25.010 -12.659 -34.650 1.00 81.12 216 GLU A C 1
ATOM 1774 O O . GLU A 1 216 ? 24.597 -12.652 -33.496 1.00 81.12 216 GLU A O 1
ATOM 1779 N N . VAL A 1 217 ? 25.649 -11.609 -35.179 1.00 82.31 217 VAL A N 1
ATOM 1780 C CA . VAL A 1 217 ? 25.971 -10.402 -34.399 1.00 82.31 217 VAL A CA 1
ATOM 1781 C C . VAL A 1 217 ? 24.702 -9.652 -33.960 1.00 82.31 217 VAL A C 1
ATOM 1783 O O . VAL A 1 217 ? 24.666 -9.072 -32.877 1.00 82.31 217 VAL A O 1
ATOM 1786 N N . ALA A 1 218 ? 23.644 -9.660 -34.780 1.00 80.44 218 ALA A N 1
ATOM 1787 C CA . ALA A 1 218 ? 22.364 -9.041 -34.431 1.00 80.44 218 ALA A CA 1
ATOM 1788 C C . ALA A 1 218 ? 21.658 -9.782 -33.289 1.00 80.44 218 ALA A C 1
ATOM 1790 O O . ALA A 1 218 ? 21.177 -9.139 -32.356 1.00 80.44 218 ALA A O 1
ATOM 1791 N N . GLU A 1 219 ? 21.618 -11.115 -33.350 1.00 80.19 219 GLU A N 1
ATOM 1792 C CA . GLU A 1 219 ? 21.012 -11.946 -32.305 1.00 80.19 219 GLU A CA 1
ATOM 1793 C C . GLU A 1 219 ? 21.792 -11.875 -30.987 1.00 80.19 219 GLU A C 1
ATOM 1795 O O . GLU A 1 219 ? 21.179 -11.677 -29.940 1.00 80.19 219 GLU A O 1
ATOM 1800 N N . GLU A 1 220 ? 23.125 -11.961 -31.034 1.00 82.88 220 GLU A N 1
ATOM 1801 C CA . GLU A 1 220 ? 24.002 -11.923 -29.852 1.00 82.88 220 GLU A CA 1
ATOM 1802 C C . GLU A 1 220 ? 23.879 -10.595 -29.086 1.00 82.88 220 GLU A C 1
ATOM 1804 O O . GLU A 1 220 ? 23.733 -10.588 -27.866 1.00 82.88 220 GLU A O 1
ATOM 1809 N N . MET A 1 221 ? 23.853 -9.467 -29.805 1.00 79.62 221 MET A N 1
ATOM 1810 C CA . MET A 1 221 ? 23.819 -8.125 -29.204 1.00 79.62 221 MET A CA 1
ATOM 1811 C C . MET A 1 221 ? 22.393 -7.603 -28.951 1.00 79.62 221 MET A C 1
ATOM 1813 O O . MET A 1 221 ? 22.205 -6.470 -28.492 1.00 79.62 221 MET A O 1
ATOM 1817 N N . GLY A 1 222 ? 21.363 -8.395 -29.276 1.00 77.38 222 GLY A N 1
ATOM 1818 C CA . GLY A 1 222 ? 19.959 -7.991 -29.156 1.00 77.38 222 GLY A CA 1
ATOM 1819 C C . GLY A 1 222 ? 19.606 -6.765 -30.012 1.00 77.38 222 GLY A C 1
ATOM 1820 O O . GLY A 1 222 ? 18.801 -5.924 -29.604 1.00 77.38 222 GLY A O 1
ATOM 1821 N N . LEU A 1 223 ? 20.237 -6.629 -31.182 1.00 80.31 223 LEU A N 1
ATOM 1822 C CA . LEU A 1 223 ? 20.036 -5.539 -32.138 1.00 80.31 223 LEU A CA 1
ATOM 1823 C C . LEU A 1 223 ? 19.280 -6.043 -33.373 1.00 80.31 223 LEU A C 1
ATOM 1825 O O . LEU A 1 223 ? 19.284 -7.222 -33.706 1.00 80.31 223 LEU A O 1
ATOM 1829 N N . THR A 1 224 ? 18.640 -5.141 -34.119 1.00 81.19 224 THR A N 1
ATOM 1830 C CA . THR A 1 224 ? 18.018 -5.537 -35.393 1.00 81.19 224 THR A CA 1
ATOM 1831 C C . THR A 1 224 ? 19.058 -5.607 -36.514 1.00 81.19 224 THR A C 1
ATOM 1833 O O . THR A 1 224 ? 19.959 -4.768 -36.595 1.00 81.19 224 THR A O 1
ATOM 1836 N N . VAL A 1 225 ? 18.890 -6.532 -37.466 1.00 77.88 225 VAL A N 1
ATOM 1837 C CA . VAL A 1 225 ? 19.753 -6.618 -38.665 1.00 77.88 225 VAL A CA 1
ATOM 1838 C C . VAL A 1 225 ? 19.744 -5.302 -39.463 1.00 77.88 225 VAL A C 1
ATOM 1840 O O . VAL A 1 225 ? 20.756 -4.910 -40.045 1.00 77.88 225 VAL A O 1
ATOM 1843 N N . SER A 1 226 ? 18.621 -4.573 -39.471 1.00 76.88 226 SER A N 1
ATOM 1844 C CA . SER A 1 226 ? 18.524 -3.230 -40.060 1.00 76.88 226 SER A CA 1
ATOM 1845 C C . SER A 1 226 ? 19.396 -2.197 -39.348 1.00 76.88 226 SER A C 1
ATOM 1847 O O . SER A 1 226 ? 20.003 -1.364 -40.021 1.00 76.88 226 SER A O 1
ATOM 1849 N N . THR A 1 227 ? 19.493 -2.266 -38.018 1.00 76.75 227 THR A N 1
ATOM 1850 C CA . THR A 1 227 ? 20.366 -1.402 -37.217 1.00 76.75 227 THR A CA 1
ATOM 1851 C C . THR A 1 227 ? 21.822 -1.626 -37.601 1.00 76.75 227 THR A C 1
ATOM 1853 O O . THR A 1 227 ? 22.503 -0.675 -37.975 1.00 76.75 227 THR A O 1
ATOM 1856 N N . ILE A 1 228 ? 22.282 -2.879 -37.619 1.00 78.38 228 ILE A N 1
ATOM 1857 C CA . ILE A 1 228 ? 23.670 -3.192 -37.985 1.00 78.38 228 ILE A CA 1
ATOM 1858 C C . ILE A 1 228 ? 23.961 -2.767 -39.428 1.00 78.38 228 ILE A C 1
ATOM 1860 O O . ILE A 1 228 ? 24.992 -2.165 -39.695 1.00 78.38 228 ILE A O 1
ATOM 1864 N N . ARG A 1 229 ? 23.031 -2.970 -40.372 1.00 80.44 229 ARG A N 1
ATOM 1865 C CA . ARG A 1 229 ? 23.191 -2.493 -41.761 1.00 80.44 229 ARG A CA 1
ATOM 1866 C C . ARG A 1 229 ? 23.296 -0.973 -41.886 1.00 80.44 229 ARG A C 1
ATOM 1868 O O . ARG A 1 229 ? 23.960 -0.501 -42.809 1.00 80.44 229 ARG A O 1
ATOM 1875 N N . LYS A 1 230 ? 22.625 -0.218 -41.011 1.00 80.31 230 LYS A N 1
ATOM 1876 C CA . LYS A 1 230 ? 22.703 1.247 -40.974 1.00 80.31 230 LYS A CA 1
ATOM 1877 C C . LYS A 1 230 ? 24.123 1.690 -40.606 1.00 80.31 230 LYS A C 1
ATOM 1879 O O . LYS A 1 230 ? 24.716 2.447 -41.365 1.00 80.31 230 LYS A O 1
ATOM 1884 N N . TYR A 1 231 ? 24.674 1.149 -39.518 1.00 78.62 231 TYR A N 1
ATOM 1885 C CA . TYR A 1 231 ? 26.019 1.489 -39.034 1.00 78.62 231 TYR A CA 1
ATOM 1886 C C . TYR A 1 231 ? 27.149 0.827 -39.834 1.00 78.62 231 TYR A C 1
ATOM 1888 O O . TYR A 1 231 ? 28.231 1.391 -39.950 1.00 78.62 231 TYR A O 1
ATOM 1896 N N . LYS A 1 232 ? 26.894 -0.311 -40.491 1.00 78.25 232 LYS A N 1
ATOM 1897 C CA . LYS A 1 232 ? 27.839 -0.984 -41.397 1.00 78.25 232 LYS A CA 1
ATOM 1898 C C . LYS A 1 232 ? 28.405 -0.037 -42.456 1.00 78.25 232 LYS A C 1
ATOM 1900 O O . LYS A 1 232 ? 29.599 -0.083 -42.726 1.00 78.25 232 LYS A O 1
ATOM 1905 N N . ARG A 1 233 ? 27.571 0.844 -43.026 1.00 73.50 233 ARG A N 1
ATOM 1906 C CA . ARG A 1 233 ? 28.029 1.837 -44.015 1.00 73.50 233 ARG A CA 1
ATOM 1907 C C . ARG A 1 233 ? 29.072 2.788 -43.437 1.00 73.50 233 ARG A C 1
ATOM 1909 O O . ARG A 1 233 ? 29.977 3.171 -44.159 1.00 73.50 233 ARG A O 1
ATOM 1916 N N . GLU A 1 234 ? 28.944 3.140 -42.162 1.00 77.38 234 GLU A N 1
ATOM 1917 C CA . GLU A 1 234 ? 29.862 4.028 -41.443 1.00 77.38 234 GLU A CA 1
ATOM 1918 C C . GLU A 1 234 ? 31.133 3.289 -40.989 1.00 77.38 234 GLU A C 1
ATOM 1920 O O . GLU A 1 234 ? 32.211 3.877 -40.934 1.00 77.38 234 GLU A O 1
ATOM 1925 N N . TRP A 1 235 ? 31.033 1.988 -40.694 1.00 80.31 235 TRP A N 1
ATOM 1926 C CA . TRP A 1 235 ? 32.172 1.147 -40.308 1.00 80.31 235 TRP A CA 1
ATOM 1927 C C . TRP A 1 235 ? 33.071 0.758 -41.483 1.00 80.31 235 TRP A C 1
ATOM 1929 O O . TRP A 1 235 ? 34.280 0.636 -41.305 1.00 80.31 235 TRP A O 1
ATOM 1939 N N . GLU A 1 236 ? 32.487 0.554 -42.665 1.00 73.44 236 GLU A N 1
ATOM 1940 C CA . GLU A 1 236 ? 33.203 0.175 -43.891 1.00 73.44 236 GLU A CA 1
ATOM 1941 C C . GLU A 1 236 ? 33.776 1.386 -44.641 1.00 73.44 236 GLU A C 1
ATOM 1943 O O . GLU A 1 236 ? 34.649 1.224 -45.494 1.00 73.44 236 GLU A O 1
ATOM 1948 N N . THR A 1 237 ? 33.329 2.607 -44.327 1.00 67.19 237 THR A N 1
ATOM 1949 C CA . THR A 1 237 ? 33.960 3.828 -44.837 1.00 67.19 237 THR A CA 1
ATOM 1950 C C . THR A 1 237 ? 35.247 4.127 -44.066 1.00 67.19 237 THR A C 1
ATOM 1952 O O . THR A 1 237 ? 35.179 4.412 -42.867 1.00 67.19 237 THR A O 1
ATOM 1955 N N . PRO A 1 238 ? 36.429 4.129 -44.711 1.00 55.59 238 PRO A N 1
ATOM 1956 C CA . PRO A 1 238 ? 37.644 4.589 -44.056 1.00 55.59 238 PRO A CA 1
ATOM 1957 C C . PRO A 1 238 ? 37.478 6.069 -43.697 1.00 55.59 238 PRO A C 1
ATOM 1959 O O . PRO A 1 238 ? 37.132 6.885 -44.554 1.00 55.59 238 PRO A O 1
ATOM 1962 N N . LYS A 1 239 ? 37.725 6.428 -42.429 1.00 53.88 239 LYS A N 1
ATOM 1963 C CA . LYS A 1 239 ? 37.872 7.834 -42.033 1.00 53.88 239 LYS A CA 1
ATOM 1964 C C . LYS A 1 239 ? 39.012 8.408 -42.871 1.00 53.88 239 LYS A C 1
ATOM 1966 O O . LYS A 1 239 ? 40.168 8.062 -42.648 1.00 53.88 239 LYS A O 1
ATOM 1971 N N . VAL A 1 240 ? 38.689 9.238 -43.859 1.00 47.47 240 VAL A N 1
ATOM 1972 C CA . VAL A 1 240 ? 39.691 10.018 -44.584 1.00 47.47 240 VAL A CA 1
ATOM 1973 C C . VAL A 1 240 ? 40.306 10.955 -43.556 1.00 47.47 240 VAL A C 1
ATOM 1975 O O . VAL A 1 240 ? 39.670 11.912 -43.121 1.00 47.47 240 VAL A O 1
ATOM 1978 N N . THR A 1 241 ? 41.513 10.630 -43.106 1.00 43.50 241 THR A N 1
ATOM 1979 C CA . THR A 1 241 ? 42.328 11.498 -42.267 1.00 43.50 241 THR A CA 1
ATOM 1980 C C . THR A 1 241 ? 42.519 12.805 -43.029 1.00 43.50 241 THR A C 1
ATOM 1982 O O . THR A 1 241 ? 43.267 12.849 -44.005 1.00 43.50 241 THR A O 1
ATOM 1985 N N . GLN A 1 242 ? 41.821 13.871 -42.633 1.00 39.88 242 GLN A N 1
ATOM 1986 C CA . GLN A 1 242 ? 42.222 15.214 -43.030 1.00 39.88 242 GLN A CA 1
ATOM 1987 C C . GLN A 1 242 ? 43.507 15.520 -42.263 1.00 39.88 242 GLN A C 1
ATOM 1989 O O . GLN A 1 242 ? 43.481 15.932 -41.110 1.00 39.88 242 GLN A O 1
ATOM 1994 N N . ALA A 1 243 ? 44.638 15.208 -42.891 1.00 42.56 243 ALA A N 1
ATOM 1995 C CA . ALA A 1 243 ? 45.907 15.809 -42.541 1.00 42.56 243 ALA A CA 1
ATOM 1996 C C . ALA A 1 243 ? 45.903 17.229 -43.114 1.00 42.56 243 ALA A C 1
ATOM 1998 O O . ALA A 1 243 ? 45.964 17.375 -44.335 1.00 42.56 243 ALA A O 1
ATOM 1999 N N . GLN A 1 244 ? 45.809 18.232 -42.242 1.00 37.31 244 GLN A N 1
ATOM 2000 C CA . GLN A 1 244 ? 46.332 19.586 -42.435 1.00 37.31 244 GLN A CA 1
ATOM 2001 C C . GLN A 1 244 ? 46.649 20.192 -41.070 1.00 37.31 244 GLN A C 1
ATOM 2003 O O . GLN A 1 244 ? 45.772 20.120 -40.183 1.00 37.31 244 GLN A O 1
#

Foldseek 3Di:
DDDQDPVNVLVVLQVVLVVVAFPDWFKKKFFWADKDWDADPVGIFIKTKTAQIAGPVRDRNHGIDIATCDVLVVQQVDDGGWMKMWIWGKDKDWDWDPDPDPPDPDTDTDITIDTDDTDPIHGPRCNVSGDPDPPDPPCPPPPVPPFAADPVLQVVQVVLCVLVVHDRDDDGGNVSSVVSCVVRVVVSVVSVVVVLVVVLLVVLLVVVVVPDDLVVSCVVSVHDSVSNVVCVVVSPDPPPPPDD

pLDDT: mean 78.43, std 15.07, range [35.72, 97.06]

Secondary structure (DSSP, 8-state):
-----HHHHHHHHHHHHHHH-SSS-EEEEEEEEEEEEEEETTEEEEEEEEEEEE-TTS-EEEEEEEEE--HHHHHH---TT-EEEEEEEEEEEEES--SSSTT------EEEEEEEEEEEEEESS-GGG------------------SPPHHHHHHHHHHHHHTT-PPP---SHHHHHHHHHHHHHHHHHHHHHHHHHHHHHHHHHHHHTT--HHHHHHHTT--HHHHHHHHHHHHS-------

Organism: NCBI:txid1293597

Sequence (244 aa):
MKQVTKESKVKSLRTELRKIGSNARHTFTGIFEKTGWKDGYRGSVQTILLLDIKDEHGQVVTDHLWFNFTRGFEVANPMKGDVLQFDARVSKYIKGYMGYRDDVYGHPIEEDYKLSRPTKVVNLTHPERILDLPPLEKSHSKEEKDTTPTEKQLDFIKTIAEELEEEPPEIKTREEASSWIDRHIRLFDRAKQHDAYLDRVNEAKDSYLSGRSLIEVAEEMGLTVSTIRKYKREWETPKVTQAQ

Radius of gyration: 28.52 Å; chains: 1; bounding box: 71×59×71 Å